Protein 2DRY (pdb70)

Nearest PDB structures (foldseek):
  2ds0-assembly2_B  TM=1.003E+00  e=7.936E-25  Lumbricus terrestris
  2zqo-assembly2_B  TM=9.656E-01  e=7.216E-22  Lumbricus terrestris
  5gqe-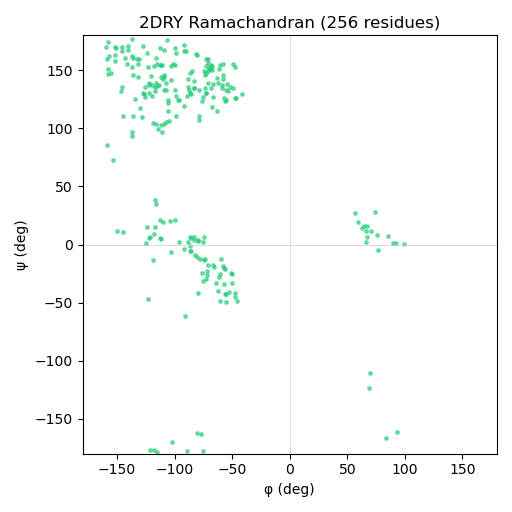assembly1_A  TM=8.183E-01  e=2.098E-06  Streptomyces olivaceoviridis
  8bad-assembly1_A  TM=7.960E-01  e=8.829E-06  Bacillus thuringiensis
  3vwc-assembly1_A  TM=6.420E-01  e=2.327E-02  Coprinopsis cinerea

Radius of gyration: 20.71 Å; Cα contacts (8 Å, |Δi|>4): 662; chains: 2; bounding box: 49×52×50 Å

Secondary structure (DSSP, 8-state):
---EEEEETTTS-EEEEGGG--STT-BEEEEPPP-SGGGGGG-EEE-TT--EEETTT-PEEE-SSSS-EEE---TT-GGG-EEEETTEEEETTEEEEEEEEE--SSSS--EEEEEE---SGGG-EEEEE-/---EEEEETTTS-EEEEGGG--STT-BEEEE----SGGGGGG-EEE-TT-BEEETTT-PEEE-SSSS-EEE---TT-GGG-EEEETTEEEETTEEEEEEEEE--SSSSPPEEEEEE---SSTT-EEEEE-

B-factor: mean 25.11, std 9.28, range [9.8, 61.94]

Foldseek 3Di:
DWKWWKAFLPPRFTWFQPPLDLDWPTFTFGHHQDDDPVNQRRIWDAPPVQFIAGSSHRFFWAQPDPFITTDRDDPPHQRRGWHDDAQWTARPVDRQKTKFWAQDPPPDTITIHIDGDDPDSRRGIDIGTD/DFKKAKAQLVPRFTWFQPPLDPDAFTFTFTHHQDDDPVNQRRMWDADPVQFIAGSSHRWFWAQPDFFIHTHRDDPVHQRRGWHDDQFWTARPVGRQWTKFWDDDDVPDTTTIGIDGDPPDSGGGIDIGTD

Sequence (260 aa):
PKFFYIKSELNGKVLDIGGQNPAPGSKIITWDQKKGPTAVNQLWYTDQQGVIRSKLNDFAIDASHEQIETQPFDPNNPKRAWIVSGNTIAQLSDRDNVLGVIKSDKGASAHICAWKQHGGPNQKFIIESEPKFFYIKSELNGKVLDIGGQNPAPGSKIITWDQKKGPTAVNQLWYTDQQGVIRSKLNDFAIDASHEQIETQPFDPNNPKRAWIVSGNTIAQLSDRDNVLGVIKSDKGASAHICAWKQHGGPNQKFIIESE

InterPro domains:
  IPR000772 Ricin B, lectin domain [PF00652] (7-124)
  IPR000772 Ricin B, lectin domain [PF00652] (133-255)
  IPR000772 Ricin B, lectin domain [SM00458] (3-127)
  IPR000772 Ricin B, lectin domain [SM00458] (131-258)
  IPR035992 Ricin B-like lectins [SSF50370] (5-126)
  IPR035992 Ricin B-like lectins [SSF50370] (132-258)

Organism: Lumbricus terrestris (NCBI:txid6398)

CATH classification: 2.80.10.50

Structure (mmCIF, N/CA/C/O backbone):
data_2DRY
#
_entry.id   2DRY
#
_cell.length_a   40.151
_cell.length_b   89.562
_cell.length_c   41.670
_cell.angle_alpha   90.00
_cell.angle_beta   116.39
_cell.angle_gamma   90.00
#
_symmetry.space_group_name_H-M   'P 1 21 1'
#
loop_
_entity.id
_entity.type
_entity.pdbx_description
1 polymer '29-kDa galactose-binding lectin'
2 non-polymer 'SULFATE ION'
3 non-polymer 'TRIETHYLENE GLYCOL'
4 water water
#
loop_
_atom_site.group_PDB
_atom_site.id
_atom_site.type_symbol
_atom_site.label_atom_id
_atom_site.label_alt_id
_atom_site.label_comp_id
_atom_site.label_asym_id
_atom_site.label_entity_id
_atom_site.label_seq_id
_atom_site.pdbx_PDB_ins_code
_atom_site.Cartn_x
_atom_site.Cartn_y
_atom_site.Cartn_z
_atom_site.occupancy
_atom_site.B_iso_or_equiv
_atom_site.auth_seq_id
_atom_site.auth_comp_id
_atom_site.auth_asym_id
_atom_site.auth_atom_id
_atom_site.pdbx_PDB_model_num
ATOM 1 N N . PRO A 1 1 ? -8.574 -10.320 4.070 1.00 37.53 131 PRO A N 1
ATOM 2 C CA . PRO A 1 1 ? -7.161 -10.750 3.981 1.00 36.44 131 PRO A CA 1
ATOM 3 C C . PRO A 1 1 ? -6.592 -11.207 5.330 1.00 35.33 131 PRO A C 1
ATOM 4 O O . PRO A 1 1 ? -7.167 -12.075 5.994 1.00 33.88 131 PRO A O 1
ATOM 8 N N . LYS A 1 2 ? -5.463 -10.620 5.724 1.00 33.62 132 LYS A N 1
ATOM 9 C CA . LYS A 1 2 ? -4.791 -10.960 6.979 1.00 31.24 132 LYS A CA 1
ATOM 10 C C . LYS A 1 2 ? -5.241 -10.063 8.131 1.00 29.92 132 LYS A C 1
ATOM 11 O O . LYS A 1 2 ? -5.053 -8.851 8.088 1.00 28.37 132 LYS A O 1
ATOM 17 N N . PHE A 1 3 ? -5.818 -10.668 9.163 1.00 27.81 133 PHE A N 1
ATOM 18 C CA . PHE A 1 3 ? -6.290 -9.922 10.326 1.00 26.11 133 PHE A CA 1
ATOM 19 C C . PHE A 1 3 ? -5.507 -10.352 11.560 1.00 25.44 133 PHE A C 1
ATOM 20 O O . PHE A 1 3 ? -4.891 -11.419 11.572 1.00 24.67 133 PHE A O 1
ATOM 28 N N . PHE A 1 4 ? -5.526 -9.523 12.598 1.00 23.84 134 PHE A N 1
ATOM 29 C CA . PHE A 1 4 ? -4.805 -9.843 13.822 1.00 21.60 134 PHE A CA 1
ATOM 30 C C . PHE A 1 4 ? -5.353 -9.113 15.038 1.00 21.67 134 PHE A C 1
ATOM 31 O O . PHE A 1 4 ? -6.078 -8.133 14.901 1.00 20.07 134 PHE A O 1
ATOM 39 N N . TYR A 1 5 ? -5.012 -9.614 16.223 1.00 22.09 135 TYR A N 1
ATOM 40 C CA . TYR A 1 5 ? -5.430 -8.987 17.474 1.00 22.15 135 TYR A CA 1
ATOM 41 C C . TYR A 1 5 ? -4.269 -8.150 18.000 1.00 21.51 135 TYR A C 1
ATOM 42 O O . TYR A 1 5 ? -3.110 -8.426 17.698 1.00 21.55 135 TYR A O 1
ATOM 51 N N . ILE A 1 6 ? -4.588 -7.134 18.795 1.00 19.25 136 ILE A N 1
ATOM 52 C CA . ILE A 1 6 ? -3.566 -6.292 19.397 1.00 18.99 136 ILE A CA 1
ATOM 53 C C . ILE A 1 6 ? -3.729 -6.523 20.894 1.00 18.04 136 ILE A C 1
ATOM 54 O O . ILE A 1 6 ? -4.665 -6.023 21.511 1.00 17.97 136 ILE A O 1
ATOM 59 N N . L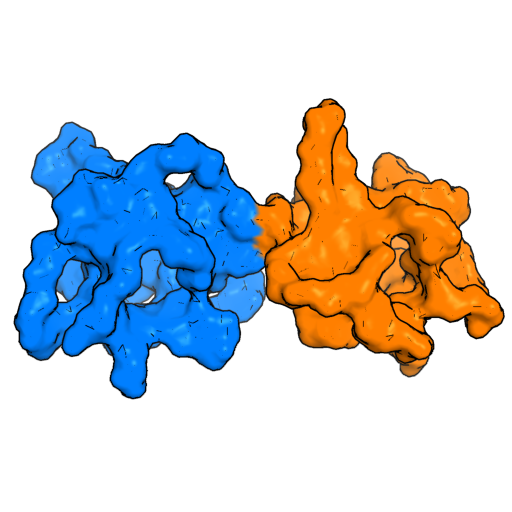YS A 1 7 ? -2.820 -7.307 21.463 1.00 17.36 137 LYS A N 1
ATOM 60 C CA . LYS A 1 7 ? -2.876 -7.656 22.877 1.00 16.94 137 LYS A CA 1
ATOM 61 C C . LYS A 1 7 ? -1.951 -6.826 23.762 1.00 15.27 137 LYS A C 1
ATOM 62 O O . LYS A 1 7 ? -0.772 -6.641 23.464 1.00 17.85 137 LYS A O 1
ATOM 68 N N . SER A 1 8 ? -2.500 -6.341 24.869 1.00 17.25 138 SER A N 1
ATOM 69 C CA . SER A 1 8 ? -1.744 -5.530 25.812 1.00 17.99 138 SER A CA 1
ATOM 70 C C . SER A 1 8 ? -0.844 -6.346 26.732 1.00 18.34 138 SER A C 1
ATOM 71 O O . SER A 1 8 ? -1.285 -7.335 27.322 1.00 21.21 138 SER A O 1
ATOM 74 N N . GLU A 1 9 ? 0.410 -5.922 26.869 1.00 18.40 139 GLU A N 1
ATOM 75 C CA . GLU A 1 9 ? 1.345 -6.615 27.754 1.00 18.77 139 GLU A CA 1
ATOM 76 C C . GLU A 1 9 ? 1.074 -6.186 29.193 1.00 20.43 139 GLU A C 1
ATOM 77 O O . GLU A 1 9 ? 1.784 -6.580 30.121 1.00 20.45 139 GLU A O 1
ATOM 83 N N . LEU A 1 10 ? 0.044 -5.367 29.376 1.00 20.14 140 LEU A N 1
ATOM 84 C CA . LEU A 1 10 ? -0.314 -4.920 30.710 1.00 21.33 140 LEU A CA 1
ATOM 85 C C . LEU A 1 10 ? -1.332 -5.878 31.326 1.00 22.11 140 LEU A C 1
ATOM 86 O O . LEU A 1 10 ? -1.057 -6.513 32.350 1.00 24.00 140 LEU A O 1
ATOM 91 N N . ASN A 1 11 ? -2.498 -6.000 30.695 1.00 22.46 141 ASN A N 1
ATOM 92 C CA . ASN A 1 11 ? -3.549 -6.866 31.219 1.00 21.99 141 ASN A CA 1
ATOM 93 C C . ASN A 1 11 ? -3.857 -8.099 30.374 1.00 22.11 141 ASN A C 1
ATOM 94 O O . ASN A 1 11 ? -4.789 -8.841 30.679 1.00 22.79 141 ASN A O 1
ATOM 99 N N . GLY A 1 12 ? -3.084 -8.313 29.317 1.00 21.32 142 GLY A N 1
ATOM 100 C CA . GLY A 1 12 ? -3.308 -9.471 28.471 1.00 22.38 142 GLY A CA 1
ATOM 101 C C . GLY A 1 12 ? -4.610 -9.435 27.691 1.00 23.18 142 GLY A C 1
ATOM 102 O O . GLY A 1 12 ? -4.969 -10.414 27.040 1.00 22.86 142 GLY A O 1
ATOM 103 N N . LYS A 1 13 ? -5.324 -8.315 27.757 1.00 20.58 143 LYS A N 1
ATOM 104 C CA . LYS A 1 13 ? -6.577 -8.172 27.027 1.00 21.14 143 LYS A CA 1
ATOM 105 C C . LYS A 1 13 ? -6.244 -7.560 25.669 1.00 19.30 143 LYS A C 1
ATOM 106 O O . LYS A 1 13 ? -5.111 -7.139 25.438 1.00 18.95 143 LYS A O 1
ATOM 112 N N . VAL A 1 14 ? -7.224 -7.504 24.778 1.00 21.34 144 VAL A N 1
ATOM 113 C CA . VAL A 1 14 ? -6.992 -6.986 23.433 1.00 19.09 144 VAL A CA 1
ATOM 114 C C . VAL A 1 14 ? -7.792 -5.736 23.084 1.00 18.50 144 VAL A C 1
ATOM 115 O O . VAL A 1 14 ? -8.864 -5.502 23.638 1.00 15.59 144 VAL A O 1
ATOM 119 N N . LEU A 1 15 ? -7.261 -4.935 22.159 1.00 16.71 145 LEU A N 1
ATOM 120 C CA . LEU A 1 15 ? -7.950 -3.725 21.729 1.00 15.59 145 LEU A CA 1
ATOM 121 C C . LEU A 1 15 ? -9.288 -4.181 21.193 1.00 15.68 145 LEU A C 1
ATOM 122 O O . LEU A 1 15 ? -9.363 -5.133 20.417 1.00 15.19 145 LEU A O 1
ATOM 127 N N . ASP A 1 16 ? -10.331 -3.470 21.596 1.00 15.76 146 ASP A N 1
ATOM 128 C CA . ASP A 1 16 ? -11.704 -3.821 21.276 1.00 17.41 146 ASP A CA 1
ATOM 129 C C . ASP A 1 16 ? -12.544 -2.552 21.119 1.00 19.10 146 ASP A C 1
ATOM 130 O O . ASP A 1 16 ? -12.461 -1.645 21.955 1.00 19.21 146 ASP A O 1
ATOM 135 N N . ILE A 1 17 ? -13.329 -2.472 20.046 1.00 18.85 147 ILE A N 1
ATOM 136 C CA . ILE A 1 17 ? -14.196 -1.315 19.838 1.00 20.75 147 ILE A CA 1
ATOM 137 C C . ILE A 1 17 ? -15.411 -1.529 20.735 1.00 22.17 147 ILE A C 1
ATOM 138 O O . ILE A 1 17 ? -16.255 -2.382 20.459 1.00 22.41 147 ILE A O 1
ATOM 143 N N . GLY A 1 18 ? -15.480 -0.750 21.811 1.00 20.51 148 GLY A N 1
ATOM 144 C CA . GLY A 1 18 ? -16.552 -0.865 22.782 1.00 22.35 148 GLY A CA 1
ATOM 145 C C . GLY A 1 18 ? -17.970 -1.083 22.292 1.00 22.46 148 GLY A C 1
ATOM 146 O O . GLY A 1 18 ? -18.468 -0.355 21.438 1.00 22.17 148 GLY A O 1
ATOM 147 N N . GLY A 1 19 ? -18.624 -2.092 22.858 1.00 25.99 149 GLY A N 1
ATOM 148 C CA . GLY A 1 19 ? -19.994 -2.395 22.490 1.00 27.39 149 GLY A CA 1
ATOM 149 C C . GLY A 1 19 ? -20.165 -2.788 21.039 1.00 28.87 149 GLY A C 1
ATOM 150 O O . GLY A 1 19 ? -21.288 -2.822 20.531 1.00 29.82 149 GLY A O 1
ATOM 151 N N . GLN A 1 20 ? -19.057 -3.095 20.371 1.00 29.70 150 GLN A N 1
ATOM 152 C CA . GLN A 1 20 ? -19.093 -3.472 18.963 1.00 29.85 150 GLN A CA 1
ATOM 153 C C . GLN A 1 20 ? -19.761 -2.372 18.153 1.00 29.22 150 GLN A C 1
ATOM 154 O O . GLN A 1 20 ? -20.348 -2.630 17.100 1.00 29.27 150 GLN A O 1
ATOM 160 N N . ASN A 1 21 ? -19.671 -1.145 18.655 1.00 25.64 151 ASN A N 1
ATOM 161 C CA . ASN A 1 21 ? -20.268 0.009 17.991 1.00 24.96 151 ASN A CA 1
ATOM 162 C C . ASN A 1 21 ? -19.536 0.296 16.676 1.00 25.23 151 ASN A C 1
ATOM 163 O O . ASN A 1 21 ? -18.338 0.599 16.666 1.00 24.48 151 ASN A O 1
ATOM 168 N N . PRO A 1 22 ? -20.254 0.207 15.545 1.00 23.74 152 PRO A N 1
ATOM 169 C CA . PRO A 1 22 ? -19.679 0.450 14.220 1.00 23.84 152 PRO A CA 1
ATOM 170 C C . PRO A 1 22 ? -19.604 1.927 13.853 1.00 21.60 152 PRO A C 1
ATOM 171 O O . PRO A 1 22 ? -18.999 2.299 12.846 1.00 18.59 152 PRO A O 1
ATOM 175 N N . ALA A 1 23 ? -20.231 2.764 14.671 1.00 22.42 153 ALA A N 1
ATOM 176 C CA . ALA A 1 23 ? -20.253 4.193 14.415 1.00 22.67 153 ALA A CA 1
ATOM 177 C C . ALA A 1 23 ? -18.911 4.845 14.700 1.00 23.59 153 ALA A C 1
ATOM 178 O O . ALA A 1 23 ? -18.185 4.429 15.601 1.00 23.78 153 ALA A O 1
ATOM 180 N N . PRO A 1 24 ? -18.560 5.877 13.921 1.00 22.38 154 PRO A N 1
ATOM 181 C CA . PRO A 1 24 ? -17.285 6.553 14.151 1.00 21.85 154 PRO A CA 1
ATOM 182 C C . PRO A 1 24 ? -17.342 7.274 15.494 1.00 23.03 154 PRO A C 1
ATOM 183 O O . PRO A 1 24 ? -18.423 7.639 15.968 1.00 22.10 154 PRO A O 1
ATOM 187 N N . GLY A 1 25 ? -16.181 7.462 16.110 1.00 20.14 155 GLY A N 1
ATOM 188 C CA . GLY A 1 25 ? -16.133 8.130 17.397 1.00 18.73 155 GLY A CA 1
ATOM 189 C C . GLY A 1 25 ? -16.275 7.154 18.550 1.00 20.16 155 GLY A C 1
ATOM 190 O O . GLY A 1 25 ? -16.278 7.547 19.716 1.00 19.88 155 GLY A O 1
ATOM 191 N N . SER A 1 26 ? -16.394 5.872 18.228 1.00 18.46 156 SER A N 1
ATOM 192 C CA . SER A 1 26 ? -16.544 4.845 19.251 1.00 20.13 156 SER A CA 1
ATOM 193 C C . SER A 1 26 ? -15.221 4.610 19.960 1.00 19.16 156 SER A C 1
ATOM 194 O O . SER A 1 26 ? -14.183 4.505 19.313 1.00 22.74 156 SER A O 1
ATOM 197 N N . LYS A 1 27 ? -15.262 4.523 21.286 1.00 18.99 157 LYS A N 1
ATOM 198 C CA . LYS A 1 27 ? -14.045 4.328 22.063 1.00 19.32 157 LYS A CA 1
ATOM 199 C C . LYS A 1 27 ? -13.479 2.924 21.929 1.00 18.66 157 LYS A C 1
ATOM 200 O O . LYS A 1 27 ? -14.215 1.944 21.750 1.00 16.98 157 LYS A O 1
ATOM 206 N N . ILE A 1 28 ? -12.157 2.848 22.008 1.00 18.22 158 ILE A N 1
ATOM 207 C CA . ILE A 1 28 ? -11.440 1.588 21.936 1.00 16.99 158 ILE A CA 1
ATOM 208 C C . ILE A 1 28 ? -10.961 1.260 23.344 1.00 19.19 158 ILE A C 1
ATOM 209 O O . ILE A 1 28 ? -10.282 2.065 23.980 1.00 17.59 158 ILE A O 1
ATOM 214 N N . ILE A 1 29 ? -11.332 0.080 23.829 1.00 18.01 159 ILE A N 1
ATOM 215 C CA . ILE A 1 29 ? -10.966 -0.372 25.167 1.00 20.00 159 ILE A CA 1
ATOM 216 C C . ILE A 1 29 ? -10.193 -1.673 25.025 1.00 18.33 159 ILE A C 1
ATOM 217 O O . ILE A 1 29 ? -9.909 -2.107 23.909 1.00 19.85 159 ILE A O 1
ATOM 222 N N . THR A 1 30 ? -9.820 -2.274 26.152 1.00 19.26 160 THR A N 1
ATOM 223 C CA . THR A 1 30 ? -9.179 -3.588 26.122 1.00 18.77 160 THR A CA 1
ATOM 224 C C . THR A 1 30 ? -10.248 -4.498 26.718 1.00 20.07 160 THR A C 1
ATOM 225 O O . THR A 1 30 ? -10.973 -4.102 27.634 1.00 20.81 160 THR A O 1
ATOM 229 N N . TRP A 1 31 ? -10.360 -5.709 26.191 1.00 20.72 161 TRP A N 1
ATOM 230 C CA . TRP A 1 31 ? -11.379 -6.642 26.658 1.00 22.95 161 TRP A CA 1
ATOM 231 C C . TRP A 1 31 ? -10.876 -8.058 26.435 1.00 22.71 161 TRP A C 1
ATOM 232 O O . TRP A 1 31 ? -9.987 -8.282 25.617 1.00 21.24 161 TRP A O 1
ATOM 243 N N . ASP A 1 32 ? -11.429 -9.015 27.170 1.00 25.12 162 ASP A N 1
ATOM 244 C CA . ASP A 1 32 ? -10.997 -10.394 27.012 1.00 26.36 162 ASP A CA 1
ATOM 245 C C . ASP A 1 32 ? -11.097 -10.812 25.559 1.00 25.69 162 ASP A C 1
ATOM 246 O O . ASP A 1 32 ? -12.111 -10.588 24.896 1.00 26.41 162 ASP A O 1
ATOM 251 N N . GLN A 1 33 ? -10.024 -11.421 25.079 1.00 26.26 163 GLN A N 1
ATOM 252 C CA . GLN A 1 33 ? -9.931 -11.893 23.710 1.00 28.65 163 GLN A CA 1
ATOM 253 C C . GLN A 1 33 ? -11.076 -12.833 23.380 1.00 29.71 163 GLN A C 1
ATOM 254 O O . GLN A 1 33 ? -11.287 -13.829 24.073 1.00 29.70 163 GLN A O 1
ATOM 260 N N . LYS A 1 34 ? -11.813 -12.507 22.323 1.00 30.91 164 LYS A N 1
ATOM 261 C CA . LYS A 1 34 ? -12.938 -13.325 21.891 1.00 32.28 164 LYS A CA 1
ATOM 262 C C . LYS A 1 34 ? -12.557 -14.149 20.670 1.00 34.41 164 LYS A C 1
ATOM 263 O O . LYS A 1 34 ? -11.675 -13.766 19.897 1.00 33.72 164 LYS A O 1
ATOM 269 N N . LYS A 1 35 ? -13.231 -15.282 20.506 1.00 35.69 165 LYS A N 1
ATOM 270 C CA . LYS A 1 35 ? -12.983 -16.184 19.389 1.00 38.11 165 LYS A CA 1
ATOM 271 C C . LYS A 1 35 ? -14.191 -16.276 18.462 1.00 38.90 165 LYS A C 1
ATOM 272 O O . LYS A 1 35 ? -15.325 -16.031 18.876 1.00 39.92 165 LYS A O 1
ATOM 278 N N . GLY A 1 36 ? -13.934 -16.627 17.205 1.00 39.80 166 GLY A N 1
ATOM 279 C CA . GLY A 1 36 ? -15.008 -16.769 16.239 1.00 39.81 166 GLY A CA 1
ATOM 280 C C . GLY A 1 36 ? -15.466 -15.482 15.580 1.00 39.86 166 GLY A C 1
ATOM 281 O O . GLY A 1 36 ? -14.796 -14.453 15.673 1.00 40.40 166 GLY A O 1
ATOM 282 N N . PRO A 1 37 ? -16.620 -15.518 14.900 1.00 38.61 167 PRO A N 1
ATOM 283 C CA . PRO A 1 37 ? -17.216 -14.376 14.200 1.00 38.39 167 PRO A CA 1
ATOM 284 C C . PRO A 1 37 ? -17.380 -13.130 15.067 1.00 37.97 167 PRO A C 1
ATOM 285 O O . PRO A 1 37 ? -17.135 -12.011 14.612 1.00 38.45 167 PRO A O 1
ATOM 289 N N . THR A 1 38 ? -17.794 -13.333 16.313 1.00 36.53 168 THR A N 1
ATOM 290 C CA . THR A 1 38 ? -18.020 -12.238 17.254 1.00 35.47 168 THR A CA 1
ATOM 291 C C . THR A 1 38 ? -16.792 -11.360 17.512 1.00 33.95 168 THR A C 1
ATOM 292 O O . THR A 1 38 ? -16.922 -10.228 17.988 1.00 34.20 168 THR A O 1
ATOM 296 N N . ALA A 1 39 ? -15.609 -11.875 17.193 1.00 32.38 169 ALA A N 1
ATOM 297 C CA . ALA A 1 39 ? -14.363 -11.145 17.420 1.00 30.65 169 ALA A CA 1
ATOM 298 C C . ALA A 1 39 ? -14.093 -10.016 16.426 1.00 29.49 169 ALA A C 1
ATOM 299 O O . ALA A 1 39 ? -13.061 -9.342 16.506 1.00 29.12 169 ALA A O 1
ATOM 301 N N . VAL A 1 40 ? -15.024 -9.796 15.508 1.00 26.78 170 VAL A N 1
ATOM 302 C CA . VAL A 1 40 ? -14.869 -8.765 14.491 1.00 27.88 170 VAL A CA 1
ATOM 303 C C . VAL A 1 40 ? -14.472 -7.378 15.015 1.00 25.22 170 VAL A C 1
ATOM 304 O O . VAL A 1 40 ? -13.744 -6.649 14.339 1.00 24.57 170 VAL A O 1
ATOM 308 N N . ASN A 1 41 ? -14.933 -7.012 16.209 1.00 22.93 171 ASN A N 1
ATOM 309 C CA . ASN A 1 41 ? -14.599 -5.693 16.753 1.00 21.59 171 ASN A CA 1
ATOM 310 C C . ASN A 1 41 ? -13.269 -5.694 17.494 1.00 21.86 171 ASN A C 1
ATOM 311 O O . ASN A 1 41 ? -12.878 -4.686 18.093 1.00 21.78 171 ASN A O 1
ATOM 316 N N . GLN A 1 42 ? -12.569 -6.824 17.438 1.00 20.25 172 GLN A N 1
ATOM 317 C CA . GLN A 1 42 ? -11.266 -6.962 18.076 1.00 20.54 172 GLN A CA 1
ATOM 318 C C . GLN A 1 42 ? -10.231 -7.336 17.017 1.00 19.76 172 GLN A C 1
ATOM 319 O O . GLN A 1 42 ? -9.087 -7.645 17.338 1.00 20.15 172 GLN A O 1
ATOM 325 N N . LEU A 1 43 ? -10.645 -7.325 15.754 1.00 19.51 173 LEU A N 1
ATOM 326 C CA . LEU A 1 43 ? -9.742 -7.676 14.670 1.00 16.40 173 LEU A CA 1
ATOM 327 C C . LEU A 1 43 ? -9.342 -6.464 13.859 1.00 15.49 173 LEU A C 1
ATOM 328 O O . LEU A 1 43 ? -10.167 -5.592 13.560 1.00 14.46 173 LEU A O 1
ATOM 333 N N . TRP A 1 44 ? -8.066 -6.424 13.496 1.00 14.47 174 TRP A N 1
ATOM 334 C CA . TRP A 1 44 ? -7.529 -5.315 12.726 1.00 17.42 174 TRP A CA 1
ATOM 335 C C . TRP A 1 44 ? -6.606 -5.798 11.607 1.00 19.19 174 TRP A C 1
ATOM 336 O O . TRP A 1 44 ? -6.130 -6.935 11.620 1.00 18.42 174 TRP A O 1
ATOM 347 N N . TYR A 1 45 ? -6.366 -4.918 10.640 1.00 19.13 175 TYR A N 1
ATOM 348 C CA . TYR A 1 45 ? -5.467 -5.209 9.532 1.00 20.53 175 TYR A CA 1
ATOM 349 C C . TYR A 1 45 ? -4.672 -3.934 9.254 1.00 20.31 175 TYR A C 1
ATOM 350 O O . TYR A 1 45 ? -4.961 -2.884 9.823 1.00 19.23 175 TYR A O 1
ATOM 359 N N . THR A 1 46 ? -3.655 -4.031 8.409 1.00 19.72 176 THR A N 1
ATOM 360 C CA . THR A 1 46 ? -2.862 -2.858 8.067 1.00 21.74 176 THR A CA 1
ATOM 361 C C . THR A 1 46 ? -3.069 -2.604 6.586 1.00 22.44 176 THR A C 1
ATOM 362 O O . THR A 1 46 ? -3.066 -3.544 5.795 1.00 23.66 176 THR A O 1
ATOM 366 N N . ASP A 1 47 ? -3.269 -1.349 6.201 1.00 21.40 177 ASP A N 1
ATOM 367 C CA . ASP A 1 47 ? -3.459 -1.066 4.788 1.00 22.58 177 ASP A CA 1
ATOM 368 C C . ASP A 1 47 ? -2.104 -1.150 4.088 1.00 22.15 177 ASP A C 1
ATOM 369 O O . ASP A 1 47 ? -1.099 -1.481 4.722 1.00 24.09 177 ASP A O 1
ATOM 374 N N . GLN A 1 48 ? -2.078 -0.868 2.788 1.00 21.58 178 GLN A N 1
ATOM 375 C CA . GLN A 1 48 ? -0.843 -0.927 2.015 1.00 22.70 178 GLN A CA 1
ATOM 376 C C . GLN A 1 48 ? 0.307 -0.209 2.704 1.00 20.78 178 GLN A C 1
ATOM 377 O O . GLN A 1 48 ? 1.434 -0.698 2.709 1.00 18.94 178 GLN A O 1
ATOM 383 N N . GLN A 1 49 ? 0.007 0.950 3.281 1.00 21.76 179 GLN A N 1
ATOM 384 C CA . GLN A 1 49 ? 1.006 1.768 3.964 1.00 22.74 179 GLN A CA 1
ATOM 385 C C . GLN A 1 49 ? 1.426 1.234 5.325 1.00 22.38 179 GLN A C 1
ATOM 386 O O . GLN A 1 49 ? 2.425 1.687 5.884 1.00 19.70 179 GLN A O 1
ATOM 392 N N . GLY A 1 50 ? 0.666 0.279 5.857 1.00 20.19 180 GLY A N 1
ATOM 393 C CA . GLY A 1 50 ? 0.983 -0.283 7.160 1.00 18.81 180 GLY A CA 1
ATOM 394 C C . GLY A 1 50 ? 0.131 0.324 8.264 1.00 17.09 180 GLY A C 1
ATOM 395 O O . GLY A 1 50 ? 0.261 -0.024 9.439 1.00 16.15 180 GLY A O 1
ATOM 396 N N . VAL A 1 51 ? -0.748 1.241 7.879 1.00 16.40 181 VAL A N 1
ATOM 397 C CA . VAL A 1 51 ? -1.631 1.912 8.825 1.00 16.09 181 VAL A CA 1
ATOM 398 C C . VAL A 1 51 ? -2.736 0.985 9.313 1.00 16.76 181 VAL A C 1
ATOM 399 O O . VAL A 1 51 ? -3.420 0.342 8.520 1.00 16.24 181 VAL A O 1
ATOM 403 N N . ILE A 1 52 ? -2.906 0.939 10.629 1.00 16.40 182 ILE A N 1
ATOM 404 C CA . ILE A 1 52 ? -3.909 0.096 11.267 1.00 17.02 182 ILE A CA 1
ATOM 405 C C . ILE A 1 52 ? -5.345 0.508 10.973 1.00 16.28 182 ILE A C 1
ATOM 406 O O . ILE A 1 52 ? -5.687 1.697 10.978 1.00 16.34 182 ILE A O 1
ATOM 411 N N . ARG A 1 53 ? -6.180 -0.496 10.728 1.00 17.54 183 ARG A N 1
ATOM 412 C CA . ARG A 1 53 ? -7.599 -0.291 10.457 1.00 18.57 183 ARG A CA 1
ATOM 413 C C . ARG A 1 53 ? -8.377 -1.411 11.142 1.00 18.44 183 ARG A C 1
ATOM 414 O O . ARG A 1 53 ? -7.837 -2.490 11.400 1.00 16.97 183 ARG A O 1
ATOM 422 N N . SER A 1 54 ? -9.644 -1.144 11.439 1.00 18.11 184 SER A N 1
ATOM 423 C CA . SER A 1 54 ? -10.511 -2.127 12.074 1.00 19.18 184 SER A CA 1
ATOM 424 C C . SER A 1 54 ? -11.190 -2.969 11.002 1.00 19.45 184 SER A C 1
ATOM 425 O O . SER A 1 54 ? -11.556 -2.456 9.950 1.00 19.60 184 SER A O 1
ATOM 428 N N . LYS A 1 55 ? -11.355 -4.260 11.272 1.00 21.47 185 LYS A N 1
ATOM 429 C CA . LYS A 1 55 ? -12.020 -5.145 10.323 1.00 22.08 185 LYS A CA 1
ATOM 430 C C . LYS A 1 55 ? -13.516 -4.847 10.290 1.00 23.97 185 LYS A C 1
ATOM 431 O O . LYS A 1 55 ? -14.197 -5.098 9.288 1.00 23.67 185 LYS A O 1
ATOM 437 N N . LEU A 1 56 ? -14.021 -4.314 11.398 1.00 23.04 186 LEU A N 1
ATOM 438 C CA . LEU A 1 56 ? -15.438 -4.003 11.535 1.00 21.25 186 LEU A CA 1
ATOM 439 C C . LEU A 1 56 ? -15.970 -2.968 10.553 1.00 22.91 186 LEU A C 1
ATOM 440 O O . LEU A 1 56 ? -17.078 -3.109 10.029 1.00 22.67 186 LEU A O 1
ATOM 445 N N . ASN A 1 57 ? -15.183 -1.932 10.292 1.00 20.80 187 ASN A N 1
ATOM 446 C CA . ASN A 1 57 ? -15.632 -0.870 9.406 1.00 21.23 187 ASN A CA 1
ATOM 447 C C . ASN A 1 57 ? -14.501 -0.192 8.648 1.00 20.53 187 ASN A C 1
ATOM 448 O O . ASN A 1 57 ? -14.706 0.854 8.039 1.00 21.24 187 ASN A O 1
ATOM 453 N N . ASP A 1 58 ? -13.311 -0.778 8.692 1.00 19.96 188 ASP A N 1
ATOM 454 C CA . ASP A 1 58 ? -12.158 -0.209 8.001 1.00 18.40 188 ASP A CA 1
ATOM 455 C C . ASP A 1 58 ? -11.744 1.135 8.604 1.00 18.30 188 ASP A C 1
ATOM 456 O O . ASP A 1 58 ? -10.950 1.861 8.008 1.00 18.39 188 ASP A O 1
ATOM 461 N N . PHE A 1 59 ? -12.289 1.485 9.765 1.00 17.84 189 PHE A N 1
ATOM 462 C CA . PHE A 1 59 ? -11.912 2.757 10.384 1.00 18.69 189 PHE A CA 1
ATOM 463 C C . PHE A 1 59 ? -10.495 2.713 10.925 1.00 18.24 189 PHE A C 1
ATOM 464 O O . PHE A 1 59 ? -9.949 1.646 11.172 1.00 20.34 189 PHE A O 1
ATOM 472 N N . ALA A 1 60 ? -9.912 3.888 11.118 1.00 16.65 190 ALA A N 1
ATOM 473 C CA . ALA A 1 60 ? -8.558 3.991 11.640 1.00 17.70 190 ALA A CA 1
ATOM 474 C C . ALA A 1 60 ? -8.623 4.300 13.130 1.00 16.49 190 ALA A C 1
ATOM 475 O O . ALA A 1 60 ? -9.689 4.601 13.666 1.00 16.49 190 ALA A O 1
ATOM 477 N N . ILE A 1 61 ? -7.480 4.196 13.796 1.00 17.46 191 ILE A N 1
ATOM 478 C CA . ILE A 1 61 ? -7.386 4.523 15.209 1.00 16.05 191 ILE A CA 1
ATOM 479 C C . ILE A 1 61 ? -7.197 6.043 15.215 1.00 16.83 191 ILE A C 1
ATOM 480 O O . ILE A 1 61 ? -6.418 6.565 14.426 1.00 14.54 191 ILE A O 1
ATOM 485 N N . ASP A 1 62 ? -7.924 6.741 16.084 1.00 15.88 192 ASP A N 1
ATOM 486 C CA . ASP A 1 62 ? -7.833 8.199 16.167 1.00 15.33 192 ASP A CA 1
ATOM 487 C C . ASP A 1 62 ? -7.556 8.687 17.585 1.00 14.25 192 ASP A C 1
ATOM 488 O O . ASP A 1 62 ? -8.248 8.299 18.527 1.00 14.77 192 ASP A O 1
ATOM 493 N N . ALA A 1 63 ? -6.564 9.562 17.727 1.00 15.36 193 ALA A N 1
ATOM 494 C CA . ALA A 1 63 ? -6.194 10.089 19.039 1.00 16.93 193 ALA A CA 1
ATOM 495 C C . ALA A 1 63 ? -6.428 11.589 19.127 1.00 18.72 193 ALA A C 1
ATOM 496 O O . ALA A 1 63 ? -5.669 12.307 19.780 1.00 19.25 193 ALA A O 1
ATOM 498 N N . SER A 1 64 ? -7.480 12.060 18.468 1.00 18.46 194 SER A N 1
ATOM 499 C CA . SER A 1 64 ? -7.805 13.481 18.473 1.00 19.52 194 SER A CA 1
ATOM 500 C C . SER A 1 64 ? -8.435 13.915 19.793 1.00 20.56 194 SER A C 1
ATOM 501 O O . SER A 1 64 ? -8.264 15.055 20.222 1.00 23.51 194 SER A O 1
ATOM 504 N N . HIS A 1 65 ? -9.170 13.013 20.430 1.00 19.24 195 HIS A N 1
ATOM 505 C CA . HIS A 1 65 ? -9.829 13.332 21.692 1.00 22.53 195 HIS A CA 1
ATOM 506 C C . HIS A 1 65 ? -9.106 12.761 22.912 1.00 22.65 195 HIS A C 1
ATOM 507 O O . HIS A 1 65 ? -7.985 12.277 22.790 1.00 23.08 195 HIS A O 1
ATOM 514 N N . GLU A 1 66 ? -9.741 12.823 24.081 1.00 24.15 196 GLU A N 1
ATOM 515 C CA . GLU A 1 66 ? -9.115 12.341 25.316 1.00 25.74 196 GLU A CA 1
ATOM 516 C C . GLU A 1 66 ? -8.654 10.880 25.294 1.00 23.90 196 GLU A C 1
ATOM 517 O O . GLU A 1 66 ? -7.567 10.560 25.774 1.00 26.31 196 GLU A O 1
ATOM 523 N N . GLN A 1 67 ? -9.477 9.997 24.742 1.00 23.57 197 GLN A N 1
ATOM 524 C CA . GLN A 1 67 ? -9.139 8.576 24.651 1.00 21.11 197 GLN A CA 1
ATOM 525 C C . GLN A 1 67 ? -9.217 8.202 23.177 1.00 19.52 197 GLN A C 1
ATOM 526 O O . GLN A 1 67 ? -9.954 8.838 22.420 1.00 15.89 197 GLN A O 1
ATOM 532 N N . ILE A 1 68 ? -8.466 7.192 22.749 1.00 17.51 198 ILE A N 1
ATOM 533 C CA . ILE A 1 68 ? -8.517 6.851 21.338 1.00 19.48 198 ILE A CA 1
ATOM 534 C C . ILE A 1 68 ? -9.883 6.300 20.981 1.00 17.87 198 ILE A C 1
ATOM 535 O O . ILE A 1 68 ? -10.574 5.722 21.817 1.00 16.14 198 ILE A O 1
ATOM 540 N N . GLU A 1 69 ? -10.276 6.528 19.735 1.00 19.75 199 GLU A N 1
ATOM 541 C CA . GLU A 1 69 ? -11.553 6.057 19.225 1.00 20.88 199 GLU A CA 1
ATOM 542 C C . GLU A 1 69 ? -11.419 5.842 17.725 1.00 20.64 199 GLU A C 1
ATOM 543 O O . GLU A 1 69 ? -10.414 6.221 17.124 1.00 20.64 199 GLU A O 1
ATOM 549 N N . THR A 1 70 ? -12.419 5.217 17.120 1.00 20.17 200 THR A N 1
ATOM 550 C CA . THR A 1 70 ? -12.375 4.957 15.691 1.00 18.82 200 THR A CA 1
ATOM 551 C C . THR A 1 70 ? -12.878 6.156 14.915 1.00 19.11 200 THR A C 1
ATOM 552 O O . THR A 1 70 ? -13.720 6.899 15.394 1.00 21.28 200 THR A O 1
ATOM 556 N N . GLN A 1 71 ? -12.336 6.336 13.717 1.00 19.45 201 GLN A N 1
ATOM 557 C CA . GLN A 1 71 ? -12.726 7.419 12.825 1.00 20.35 201 GLN A CA 1
ATOM 558 C C . GLN A 1 71 ? -12.340 6.987 11.420 1.00 19.78 201 GLN A C 1
ATOM 559 O O . GLN A 1 71 ? -11.409 6.204 11.236 1.00 20.02 201 GLN A O 1
ATOM 565 N N . PRO A 1 72 ? -13.073 7.463 10.408 1.00 21.38 202 PRO A N 1
ATOM 566 C CA . PRO A 1 72 ? -12.715 7.068 9.044 1.00 21.78 202 PRO A CA 1
ATOM 567 C C . PRO A 1 72 ? -11.305 7.576 8.753 1.00 21.64 202 PRO A C 1
ATOM 568 O O . PRO A 1 72 ? -10.951 8.688 9.142 1.00 21.10 202 PRO A O 1
ATOM 572 N N . PHE A 1 73 ? -10.494 6.765 8.086 1.00 22.71 203 PHE A N 1
ATOM 573 C CA . PHE A 1 73 ? -9.132 7.172 7.789 1.00 23.58 203 PHE A CA 1
ATOM 574 C C . PHE A 1 73 ? -9.060 8.455 6.964 1.00 25.72 203 PHE A C 1
ATOM 575 O O . PHE A 1 73 ? -9.826 8.656 6.025 1.00 25.39 203 PHE A O 1
ATOM 583 N N . ASP A 1 74 ? -8.139 9.331 7.347 1.00 25.29 204 ASP A N 1
ATOM 584 C CA . ASP A 1 74 ? -7.922 10.585 6.642 1.00 27.20 204 ASP A CA 1
ATOM 585 C C . ASP A 1 74 ? -6.421 10.768 6.519 1.00 26.92 204 ASP A C 1
ATOM 586 O O . ASP A 1 74 ? -5.731 10.996 7.513 1.00 27.30 204 ASP A O 1
ATOM 591 N N . PRO A 1 75 ? -5.893 10.665 5.292 1.00 26.81 205 PRO A N 1
ATOM 592 C CA . PRO A 1 75 ? -4.459 10.818 5.0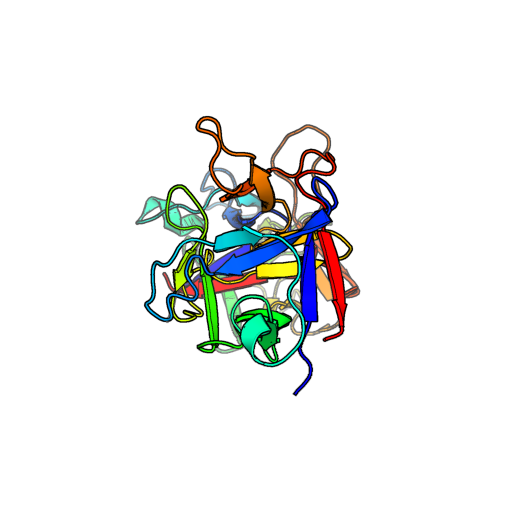40 1.00 26.93 205 PRO A CA 1
ATOM 593 C C . PRO A 1 75 ? -3.878 12.144 5.518 1.00 26.83 205 PRO A C 1
ATOM 594 O O . PRO A 1 75 ? -2.672 12.257 5.730 1.00 28.01 205 PRO A O 1
ATOM 598 N N . ASN A 1 76 ? -4.736 13.142 5.697 1.00 28.21 206 ASN A N 1
ATOM 599 C CA . ASN A 1 76 ? -4.289 14.464 6.128 1.00 27.30 206 ASN A CA 1
ATOM 600 C C . ASN A 1 76 ? -4.407 14.710 7.630 1.00 26.32 206 ASN A C 1
ATOM 601 O O . ASN A 1 76 ? -4.101 15.806 8.109 1.00 26.34 206 ASN A O 1
ATOM 606 N N . ASN A 1 77 ? -4.845 13.697 8.370 1.00 22.64 207 ASN A N 1
ATOM 607 C CA . ASN A 1 77 ? -4.985 13.818 9.818 1.00 19.09 207 ASN A CA 1
ATOM 608 C C . ASN A 1 77 ? -3.925 12.944 10.480 1.00 20.49 207 ASN A C 1
ATOM 609 O O . ASN A 1 77 ? -4.121 11.737 10.656 1.00 18.80 207 ASN A O 1
ATOM 614 N N . PRO A 1 78 ? -2.795 13.548 10.875 1.00 19.25 208 PRO A N 1
ATOM 615 C CA . PRO A 1 78 ? -1.691 12.828 11.516 1.00 17.57 208 PRO A CA 1
ATOM 616 C C . PRO A 1 78 ? -2.095 11.953 12.687 1.00 15.54 208 PRO A C 1
ATOM 617 O O . PRO A 1 78 ? -1.398 10.991 13.004 1.00 16.53 208 PRO A O 1
ATOM 621 N N . LYS A 1 79 ? -3.205 12.287 13.337 1.00 15.98 209 LYS A N 1
ATOM 622 C CA . LYS A 1 79 ? -3.658 11.519 14.491 1.00 18.50 209 LYS A CA 1
ATOM 623 C C . LYS A 1 79 ? -4.455 10.268 14.140 1.00 15.46 209 LYS A C 1
ATOM 624 O O . LYS A 1 79 ? -4.978 9.594 15.023 1.00 17.04 209 LYS A O 1
ATOM 630 N N . ARG A 1 80 ? -4.542 9.950 12.856 1.00 15.15 210 ARG A N 1
ATOM 631 C CA . ARG A 1 80 ? -5.284 8.761 12.449 1.00 15.78 210 ARG A CA 1
ATOM 632 C C . ARG A 1 80 ? -4.405 7.733 11.754 1.00 16.54 210 ARG A C 1
ATOM 633 O O . ARG A 1 80 ? -4.905 6.744 11.222 1.00 14.92 210 ARG A O 1
ATOM 641 N N . ALA A 1 81 ? -3.093 7.959 11.776 1.00 15.10 211 ALA A N 1
ATOM 642 C CA . ALA A 1 81 ? -2.155 7.048 11.145 1.00 14.32 211 ALA A CA 1
ATOM 643 C C . ALA A 1 81 ? -1.263 6.379 12.190 1.00 14.59 211 ALA A C 1
ATOM 644 O O . ALA A 1 81 ? -0.288 6.966 12.667 1.00 15.99 211 ALA A O 1
ATOM 646 N N . TRP A 1 82 ? -1.618 5.151 12.546 1.00 14.14 212 TRP A N 1
ATOM 647 C CA . TRP A 1 82 ? -0.877 4.373 13.537 1.00 14.34 212 TRP A CA 1
ATOM 648 C C . TRP A 1 82 ? -0.340 3.093 12.918 1.00 16.05 212 TRP A C 1
ATOM 649 O O . TRP A 1 82 ? -1.040 2.417 12.165 1.00 16.94 212 TRP A O 1
ATOM 660 N N . ILE A 1 83 ? 0.905 2.758 13.238 1.00 16.11 213 ILE A N 1
ATOM 661 C CA . ILE A 1 83 ? 1.512 1.558 12.684 1.00 15.54 213 ILE A CA 1
ATOM 662 C C . ILE A 1 83 ? 2.084 0.664 13.769 1.00 17.19 213 ILE A C 1
ATOM 663 O O . ILE A 1 83 ? 2.161 1.048 14.936 1.00 15.48 213 ILE A O 1
ATOM 668 N N . VAL A 1 84 ? 2.476 -0.536 13.363 1.00 16.67 214 VAL A N 1
ATOM 669 C CA . VAL A 1 84 ? 3.067 -1.506 14.266 1.00 20.35 214 VAL A CA 1
ATOM 670 C C . VAL A 1 84 ? 4.574 -1.406 14.121 1.00 18.97 214 VAL A C 1
ATOM 671 O O . VAL A 1 84 ? 5.105 -1.525 13.016 1.00 18.98 214 VAL A O 1
ATOM 675 N N . SER A 1 85 ? 5.256 -1.178 15.237 1.00 20.05 215 SER A N 1
ATOM 676 C CA . SER A 1 85 ? 6.710 -1.070 15.243 1.00 22.13 215 SER A CA 1
ATOM 677 C C . SER A 1 85 ? 7.215 -1.850 16.451 1.00 22.70 215 SER A C 1
ATOM 678 O O . SER A 1 85 ? 7.233 -1.335 17.570 1.00 21.56 215 SER A O 1
ATOM 681 N N . GLY A 1 86 ? 7.616 -3.096 16.222 1.00 23.29 216 GLY A N 1
ATOM 682 C CA . GLY A 1 86 ? 8.085 -3.923 17.316 1.00 22.70 216 GLY A CA 1
ATOM 683 C C . GLY A 1 86 ? 6.899 -4.235 18.202 1.00 22.91 216 GLY A C 1
ATOM 684 O O . GLY A 1 86 ? 5.896 -4.767 17.732 1.00 23.56 216 GLY A O 1
ATOM 685 N N . ASN A 1 87 ? 7.002 -3.901 19.481 1.00 22.59 217 ASN A N 1
ATOM 686 C CA . ASN A 1 87 ? 5.910 -4.142 20.412 1.00 22.53 217 ASN A CA 1
ATOM 687 C C . ASN A 1 87 ? 5.194 -2.830 20.709 1.00 22.42 217 ASN A C 1
ATOM 688 O O . ASN A 1 87 ? 4.484 -2.701 21.709 1.00 20.36 217 ASN A O 1
ATOM 693 N N . THR A 1 88 ? 5.374 -1.856 19.827 1.00 20.44 218 THR A N 1
ATOM 694 C CA . THR A 1 88 ? 4.741 -0.566 20.031 1.00 20.17 218 THR A CA 1
ATOM 695 C C . THR A 1 88 ? 3.812 -0.206 18.884 1.00 17.29 218 THR A C 1
ATOM 696 O O . THR A 1 88 ? 4.075 -0.545 17.728 1.00 16.77 218 THR A O 1
ATOM 700 N N . ILE A 1 89 ? 2.715 0.468 19.216 1.00 14.23 219 ILE A N 1
ATOM 701 C CA . ILE A 1 89 ? 1.782 0.942 18.209 1.00 12.71 219 ILE A CA 1
ATOM 702 C C . ILE A 1 89 ? 2.136 2.417 18.230 1.00 13.76 219 ILE A C 1
ATOM 703 O O . ILE A 1 89 ? 1.810 3.124 19.192 1.00 13.08 219 ILE A O 1
ATOM 708 N N . ALA A 1 90 ? 2.823 2.865 17.185 1.00 13.53 220 ALA A N 1
ATOM 709 C CA . ALA A 1 90 ? 3.309 4.237 17.112 1.00 13.31 220 ALA A CA 1
ATOM 710 C C . ALA A 1 90 ? 2.658 5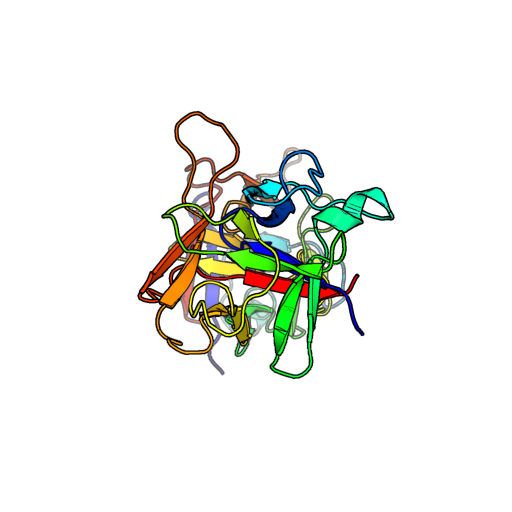.109 16.058 1.00 14.43 220 ALA A C 1
ATOM 711 O O . ALA A 1 90 ? 2.150 4.626 15.046 1.00 13.78 220 ALA A O 1
ATOM 713 N N . GLN A 1 91 ? 2.677 6.412 16.310 1.00 13.06 221 GLN A N 1
ATOM 714 C CA . GLN A 1 91 ? 2.113 7.358 15.363 1.00 14.36 221 GLN A CA 1
ATOM 715 C C . GLN A 1 91 ? 3.079 7.407 14.185 1.00 16.07 221 GLN A C 1
ATOM 716 O O . GLN A 1 91 ? 4.285 7.563 14.366 1.00 14.86 221 GLN A O 1
ATOM 722 N N . LEU A 1 92 ? 2.549 7.264 12.976 1.00 15.41 222 LEU A N 1
ATOM 723 C CA . LEU A 1 92 ? 3.386 7.256 11.790 1.00 15.52 222 LEU A CA 1
ATOM 724 C C . LEU A 1 92 ? 4.264 8.489 11.667 1.00 15.65 222 LEU A C 1
ATOM 725 O O . LEU A 1 92 ? 5.438 8.389 11.329 1.00 16.99 222 LEU A O 1
ATOM 730 N N . SER A 1 93 ? 3.689 9.651 11.950 1.00 16.11 223 SER A N 1
ATOM 731 C CA . SER A 1 93 ? 4.410 10.908 11.831 1.00 16.07 223 SER A CA 1
ATOM 732 C C . SER A 1 93 ? 5.223 11.314 13.061 1.00 16.78 223 SER A C 1
ATOM 733 O O . SER A 1 93 ? 5.876 12.352 13.049 1.00 16.03 223 SER A O 1
ATOM 736 N N . ASP A 1 94 ? 5.181 10.509 14.117 1.00 14.36 224 ASP A N 1
ATOM 737 C CA . ASP A 1 94 ? 5.934 10.824 15.329 1.00 16.27 224 ASP A CA 1
ATOM 738 C C . ASP A 1 94 ? 6.129 9.541 16.125 1.00 16.39 224 ASP A C 1
ATOM 739 O O . ASP A 1 94 ? 5.354 9.236 17.023 1.00 15.85 224 ASP A O 1
ATOM 744 N N . ARG A 1 95 ? 7.176 8.796 15.790 1.00 17.87 225 ARG A N 1
ATOM 745 C CA . ARG A 1 95 ? 7.439 7.523 16.450 1.00 19.79 225 ARG A CA 1
ATOM 746 C C . ARG A 1 95 ? 7.647 7.655 17.956 1.00 21.40 225 ARG A C 1
ATOM 747 O O . ARG A 1 95 ? 7.637 6.657 18.670 1.00 21.69 225 ARG A O 1
ATOM 755 N N . ASP A 1 96 ? 7.826 8.882 18.440 1.00 22.04 226 ASP A N 1
ATOM 756 C CA . ASP A 1 96 ? 8.000 9.093 19.876 1.00 22.23 226 ASP A CA 1
ATOM 757 C C . ASP A 1 96 ? 6.649 9.086 20.598 1.00 19.61 226 ASP A C 1
ATOM 758 O O . ASP A 1 96 ? 6.605 9.047 21.825 1.00 21.37 226 ASP A O 1
ATOM 763 N N . ASN A 1 97 ? 5.557 9.118 19.833 1.00 16.85 227 ASN A N 1
ATOM 764 C CA . ASN A 1 97 ? 4.198 9.128 20.386 1.00 14.08 227 ASN A CA 1
ATOM 765 C C . ASN A 1 97 ? 3.599 7.737 20.174 1.00 14.39 227 ASN A C 1
ATOM 766 O O . ASN A 1 97 ? 3.375 7.323 19.041 1.00 13.48 227 ASN A O 1
ATOM 771 N N . VAL A 1 98 ? 3.334 7.022 21.263 1.00 12.04 228 VAL A N 1
ATOM 772 C CA . VAL A 1 98 ? 2.815 5.662 21.158 1.00 12.37 228 VAL A CA 1
ATOM 773 C C . VAL A 1 98 ? 1.609 5.387 22.049 1.00 12.86 228 VAL A C 1
ATOM 774 O O . VAL A 1 98 ? 1.415 6.041 23.071 1.00 12.75 228 VAL A O 1
ATOM 778 N N . LEU A 1 99 ? 0.802 4.402 21.664 1.00 10.36 229 LEU A N 1
ATOM 779 C CA . LEU A 1 99 ? -0.375 4.054 22.449 1.00 12.30 229 LEU A CA 1
ATOM 780 C C . LEU A 1 99 ? -0.022 3.377 23.762 1.00 12.08 229 LEU A C 1
ATOM 781 O O . LEU A 1 99 ? 1.034 2.765 23.903 1.00 11.02 229 LEU A O 1
ATOM 786 N N . GLY A 1 100 ? -0.938 3.480 24.711 1.00 10.34 230 GLY A N 1
ATOM 787 C CA . GLY A 1 100 ? -0.738 2.865 26.004 1.00 15.50 230 GLY A CA 1
ATOM 788 C C . GLY A 1 100 ? -2.076 2.592 26.646 1.00 15.65 230 GLY A C 1
ATOM 789 O O . GLY A 1 100 ? -3.041 3.329 26.435 1.00 14.17 230 GLY A O 1
ATOM 790 N N . VAL A 1 101 ? -2.138 1.518 27.425 1.00 13.62 231 VAL A N 1
ATOM 791 C CA . VAL A 1 101 ? -3.359 1.138 28.117 1.00 14.48 231 VAL A CA 1
ATOM 792 C C . VAL A 1 101 ? -3.409 1.826 29.475 1.00 15.69 231 VAL A C 1
ATOM 793 O O . VAL A 1 101 ? -2.415 1.873 30.192 1.00 17.07 231 VAL A O 1
ATOM 797 N N . ILE A 1 102 ? -4.575 2.365 29.808 1.00 17.90 232 ILE A N 1
ATOM 798 C CA . ILE A 1 102 ? -4.796 3.031 31.081 1.00 17.68 232 ILE A CA 1
ATOM 799 C C . ILE A 1 102 ? -6.045 2.431 31.704 1.00 17.88 232 ILE A C 1
ATOM 800 O O . ILE A 1 102 ? -7.160 2.630 31.223 1.00 17.46 232 ILE A O 1
ATOM 805 N N . LYS A 1 103 ? -5.850 1.676 32.776 1.00 18.73 233 LYS A N 1
ATOM 806 C CA . LYS A 1 103 ? -6.963 1.038 33.455 1.00 20.13 233 LYS A CA 1
ATOM 807 C C . LYS A 1 103 ? -7.944 2.067 33.984 1.00 18.82 233 LYS A C 1
ATOM 808 O O . LYS A 1 103 ? -7.570 3.198 34.307 1.00 18.61 233 LYS A O 1
ATOM 814 N N . SER A 1 104 ? -9.205 1.660 34.071 1.00 18.29 234 SER A N 1
ATOM 815 C CA . SER A 1 104 ? -10.266 2.523 34.556 1.00 17.71 234 SER A CA 1
ATOM 816 C C . SER A 1 104 ? -10.113 2.809 36.040 1.00 18.81 234 SER A C 1
ATOM 817 O O . SER A 1 104 ? -9.521 2.022 36.774 1.00 17.87 234 SER A O 1
ATOM 820 N N . ASP A 1 105 ? -10.659 3.942 36.468 1.00 19.69 235 ASP A N 1
ATOM 821 C CA . ASP A 1 105 ? -10.631 4.357 37.865 1.00 21.79 235 ASP A CA 1
ATOM 822 C C . ASP A 1 105 ? -12.005 4.092 38.491 1.00 23.89 235 ASP A C 1
ATOM 823 O O . ASP A 1 105 ? -12.188 4.266 39.700 1.00 25.17 235 ASP A O 1
ATOM 828 N N . LYS A 1 106 ? -12.964 3.677 37.663 1.00 23.96 236 LYS A N 1
ATOM 829 C CA . LYS A 1 106 ? -14.327 3.416 38.127 1.00 25.92 236 LYS A CA 1
ATOM 830 C C . LYS A 1 106 ? -14.771 1.962 37.961 1.00 25.46 236 LYS A C 1
ATOM 831 O O . LYS A 1 106 ? -15.966 1.676 38.016 1.00 27.85 236 LYS A O 1
ATOM 837 N N . GLY A 1 107 ? -13.828 1.055 37.730 1.00 25.44 237 GLY A N 1
ATOM 838 C CA . GLY A 1 107 ? -14.180 -0.348 37.581 1.00 26.16 237 GLY A CA 1
ATOM 839 C C . GLY A 1 107 ? -14.608 -0.766 36.186 1.00 26.04 237 GLY A C 1
ATOM 840 O O . GLY A 1 107 ? -15.046 -1.905 35.982 1.00 25.99 237 GLY A O 1
ATOM 841 N N . ALA A 1 108 ? -14.478 0.140 35.222 1.00 23.86 238 ALA A N 1
ATOM 842 C CA . ALA A 1 108 ? -14.854 -0.147 33.838 1.00 22.13 238 ALA A CA 1
ATOM 843 C C . ALA A 1 108 ? -13.677 -0.741 33.074 1.00 21.61 238 ALA A C 1
ATOM 844 O O . ALA A 1 108 ? -12.610 -0.969 33.644 1.00 21.55 238 ALA A O 1
ATOM 846 N N . SER A 1 109 ? -13.877 -0.999 31.785 1.00 21.59 239 SER A N 1
ATOM 847 C CA . SER A 1 109 ? -12.814 -1.551 30.954 1.00 21.85 239 SER A CA 1
ATOM 848 C C . SER A 1 109 ? -11.744 -0.484 30.755 1.00 19.88 239 SER A C 1
ATOM 849 O O . SER A 1 109 ? -12.040 0.714 30.775 1.00 20.41 239 SER A O 1
ATOM 852 N N . ALA A 1 110 ? -10.505 -0.919 30.563 1.00 19.54 240 ALA A N 1
ATOM 853 C CA . ALA A 1 110 ? -9.404 0.014 30.364 1.00 17.89 240 ALA A CA 1
ATOM 854 C C . ALA A 1 110 ? -9.572 0.720 29.024 1.00 18.11 240 ALA A C 1
ATOM 855 O O . ALA A 1 110 ? -10.181 0.172 28.104 1.00 15.96 240 ALA A O 1
ATOM 857 N N . HIS A 1 111 ? -9.047 1.938 28.923 1.00 16.46 241 HIS A N 1
ATOM 858 C CA . HIS A 1 111 ? -9.112 2.689 27.676 1.00 15.78 241 HIS A CA 1
ATOM 859 C C . HIS A 1 111 ? -7.682 2.889 27.166 1.00 15.93 241 HIS A C 1
ATOM 860 O O . HIS A 1 111 ? -6.720 2.406 27.780 1.00 15.54 241 HIS A O 1
ATOM 867 N N . ILE A 1 112 ? -7.539 3.590 26.046 1.00 13.44 242 ILE A N 1
ATOM 868 C CA . ILE A 1 112 ? -6.231 3.795 25.446 1.00 14.86 242 ILE A CA 1
ATOM 869 C C . ILE A 1 112 ? -6.012 5.253 25.092 1.00 15.24 242 ILE A C 1
ATOM 870 O O . ILE A 1 112 ? -6.939 5.960 24.698 1.00 13.28 242 ILE A O 1
ATOM 875 N N . CYS A 1 113 ? -4.781 5.709 25.244 1.00 17.27 243 CYS A N 1
ATOM 876 C CA . CYS A 1 113 ? -4.464 7.073 24.879 1.00 17.26 243 CYS A CA 1
ATOM 877 C C . CYS A 1 113 ? -3.043 7.054 24.352 1.00 14.69 243 CYS A C 1
ATOM 878 O O . CYS A 1 113 ? -2.349 6.040 24.474 1.00 15.53 243 CYS A O 1
ATOM 881 N N . ALA A 1 114 ? -2.608 8.159 23.757 1.00 12.04 244 ALA A N 1
ATOM 882 C CA . ALA A 1 114 ? -1.263 8.228 23.196 1.00 11.38 244 ALA A CA 1
ATOM 883 C C . ALA A 1 114 ? -0.392 9.278 23.865 1.00 11.30 244 ALA A C 1
ATOM 884 O O . ALA A 1 114 ? -0.805 10.425 24.039 1.00 11.37 244 ALA A O 1
ATOM 886 N N . TRP A 1 115 ? 0.822 8.879 24.231 1.00 11.19 245 TRP A N 1
ATOM 887 C CA . TRP A 1 115 ? 1.756 9.802 24.856 1.00 10.69 245 TRP A CA 1
ATOM 888 C C . TRP A 1 115 ? 3.198 9.328 24.708 1.00 12.73 245 TRP A C 1
ATOM 889 O O . TRP A 1 115 ? 3.462 8.241 24.195 1.00 10.19 245 TRP A O 1
ATOM 900 N N . LYS A 1 116 ? 4.132 10.159 25.142 1.00 13.31 246 LYS A N 1
ATOM 901 C CA . LYS A 1 116 ? 5.549 9.844 25.026 1.00 13.31 246 LYS A CA 1
ATOM 902 C C . LYS A 1 116 ? 5.926 8.450 25.528 1.00 13.38 246 LYS A C 1
ATOM 903 O O . LYS A 1 116 ? 5.478 8.025 26.588 1.00 13.24 246 LYS A O 1
ATOM 909 N N . GLN A 1 117 ? 6.743 7.747 24.748 1.00 15.12 247 GLN A N 1
ATOM 910 C CA . GLN A 1 117 ? 7.222 6.417 25.124 1.00 14.80 247 GLN A CA 1
ATOM 911 C C . GLN A 1 117 ? 7.924 6.476 26.484 1.00 17.47 247 GLN A C 1
ATOM 912 O O . GLN A 1 117 ? 8.877 7.241 26.661 1.00 16.72 247 GLN A O 1
ATOM 918 N N . HIS A 1 118 ? 7.463 5.670 27.437 1.00 18.62 248 HIS A N 1
ATOM 919 C CA . HIS A 1 118 ? 8.076 5.639 28.761 1.00 20.81 248 HIS A CA 1
ATOM 920 C C . HIS A 1 118 ? 8.549 4.251 29.185 1.00 22.63 248 HIS A C 1
ATOM 921 O O . HIS A 1 118 ? 8.819 4.012 30.361 1.00 23.90 248 HIS A O 1
ATOM 928 N N . GLY A 1 119 ? 8.640 3.341 28.219 1.00 22.65 249 GLY A N 1
ATOM 929 C CA . GLY A 1 119 ? 9.132 1.993 28.485 1.00 26.72 249 GLY A CA 1
ATOM 930 C C . GLY A 1 119 ? 8.360 1.018 29.360 1.00 26.91 249 GLY A C 1
ATOM 931 O O . GLY A 1 119 ? 8.831 -0.103 29.594 1.00 28.97 249 GLY A O 1
ATOM 932 N N . GLY A 1 120 ? 7.189 1.412 29.848 1.00 25.12 250 GLY A N 1
ATOM 933 C CA . GLY A 1 120 ? 6.410 0.515 30.686 1.00 24.77 250 GLY A CA 1
ATOM 934 C C . GLY A 1 120 ? 5.624 -0.505 29.879 1.00 24.52 250 GLY A C 1
ATOM 935 O O . GLY A 1 120 ? 5.443 -0.330 28.673 1.00 24.08 250 GLY A O 1
ATOM 936 N N . PRO A 1 121 ? 5.141 -1.589 30.508 1.00 23.35 251 PRO A N 1
ATOM 937 C CA . PRO A 1 121 ? 4.378 -2.586 29.752 1.00 22.66 251 PRO A CA 1
ATOM 938 C C . PRO A 1 121 ? 3.044 -2.035 29.244 1.00 20.69 251 PRO A C 1
ATOM 939 O O . PRO A 1 121 ? 2.441 -2.600 28.336 1.00 22.07 251 PRO A O 1
ATOM 943 N N . ASN A 1 122 ? 2.596 -0.929 29.829 1.00 19.71 252 ASN A N 1
ATOM 944 C CA . ASN A 1 122 ? 1.336 -0.324 29.419 1.00 19.51 252 ASN A CA 1
ATOM 945 C C . ASN A 1 122 ? 1.403 0.207 27.991 1.00 17.32 252 ASN A C 1
ATOM 946 O O . ASN A 1 122 ? 0.367 0.420 27.357 1.00 19.57 252 ASN A O 1
ATOM 951 N N . GLN A 1 123 ? 2.618 0.424 27.491 1.00 14.69 253 GLN A N 1
ATOM 952 C CA . GLN A 1 123 ? 2.801 0.903 26.125 1.00 14.33 253 GLN A CA 1
ATOM 953 C C . GLN A 1 123 ? 3.409 -0.185 25.235 1.00 14.04 253 GLN A C 1
ATOM 954 O O . GLN A 1 123 ? 3.982 0.106 24.187 1.00 15.38 253 GLN A O 1
ATOM 960 N N . LYS A 1 124 ? 3.297 -1.440 25.668 1.00 15.51 254 LYS A N 1
ATOM 961 C CA . LYS A 1 124 ? 3.801 -2.560 24.875 1.00 15.32 254 LYS A CA 1
ATOM 962 C C . LYS A 1 124 ? 2.626 -3.455 24.471 1.00 14.98 254 LYS A C 1
ATOM 963 O O . LYS A 1 124 ? 1.717 -3.709 25.261 1.00 15.37 254 LYS A O 1
ATOM 969 N N . PHE A 1 125 ? 2.656 -3.917 23.226 1.00 16.14 255 PHE A N 1
ATOM 970 C CA . PHE A 1 125 ? 1.607 -4.763 22.679 1.00 17.38 255 PHE A CA 1
ATOM 971 C C . PHE A 1 125 ? 2.189 -5.921 21.890 1.00 18.55 255 PHE A C 1
ATOM 972 O O . PHE A 1 125 ? 3.340 -5.877 21.456 1.00 19.98 255 PHE A O 1
ATOM 980 N N . ILE A 1 126 ? 1.375 -6.951 21.696 1.00 20.78 256 ILE A N 1
ATOM 981 C CA . ILE A 1 126 ? 1.791 -8.130 20.945 1.00 21.37 256 ILE A CA 1
ATOM 982 C C . ILE A 1 126 ? 0.772 -8.383 19.852 1.00 19.56 256 ILE A C 1
ATOM 983 O O . ILE A 1 126 ? -0.429 -8.413 20.114 1.00 19.96 256 ILE A O 1
ATOM 988 N N . ILE A 1 127 ? 1.252 -8.544 18.623 1.00 22.21 257 ILE A N 1
ATOM 989 C CA . ILE A 1 127 ? 0.376 -8.815 17.493 1.00 24.38 257 ILE A CA 1
ATOM 990 C C . ILE A 1 127 ? 0.129 -10.315 17.432 1.00 26.43 257 ILE A C 1
ATOM 991 O O . ILE A 1 127 ? 1.067 -11.111 17.460 1.00 28.24 257 ILE A O 1
ATOM 996 N N . GLU A 1 128 ? -1.138 -10.692 17.338 1.00 28.63 258 GLU A N 1
ATOM 997 C CA . GLU A 1 128 ? -1.512 -12.098 17.308 1.00 31.51 258 GLU A CA 1
ATOM 998 C C . GLU A 1 128 ? -2.453 -12.383 16.142 1.00 31.80 258 GLU A C 1
ATOM 999 O O . GLU A 1 128 ? -3.556 -11.845 16.083 1.00 31.91 258 GLU A O 1
ATOM 1005 N N . SER A 1 129 ? -2.005 -13.226 15.216 1.00 34.84 259 SER A N 1
ATOM 1006 C CA . SER A 1 129 ? -2.798 -13.593 14.046 1.00 37.07 259 SER A CA 1
ATOM 1007 C C . SER A 1 129 ? -4.209 -14.012 14.448 1.00 39.10 259 SER A C 1
ATOM 1008 O O . SER A 1 129 ? -4.435 -14.456 15.574 1.00 39.40 259 SER A O 1
ATOM 1011 N N . GLU A 1 130 ? -5.152 -13.876 13.520 1.00 40.62 260 GLU A N 1
ATOM 1012 C CA . GLU A 1 130 ? -6.541 -14.242 13.777 1.00 43.07 260 GLU A CA 1
ATOM 1013 C C . GLU A 1 130 ? -6.677 -15.744 14.022 1.00 43.75 260 GLU A C 1
ATOM 1014 O O . GLU A 1 130 ? -7.416 -16.402 13.260 1.00 43.99 260 GLU A O 1
ATOM 1021 N N . PRO B 1 1 ? 3.587 28.654 -6.992 1.00 48.08 131 PRO B N 1
ATOM 1022 C CA . PRO B 1 1 ? 3.703 27.210 -6.688 1.00 47.86 131 PRO B CA 1
ATOM 1023 C C . PRO B 1 1 ? 2.955 26.812 -5.419 1.00 46.74 131 PRO B C 1
ATOM 1024 O O . PRO B 1 1 ? 2.236 27.619 -4.825 1.00 47.12 131 PRO B O 1
ATOM 1028 N N . LYS B 1 2 ? 3.129 25.558 -5.014 1.00 44.75 132 LYS B N 1
ATOM 1029 C CA . LYS B 1 2 ? 2.486 25.037 -3.817 1.00 42.64 132 LYS B CA 1
ATOM 1030 C C . LYS B 1 2 ? 3.496 24.963 -2.679 1.00 39.74 132 LYS B C 1
ATOM 1031 O O . LYS B 1 2 ? 4.658 24.620 -2.888 1.00 38.68 132 LYS B O 1
ATOM 1037 N N . PHE B 1 3 ? 3.042 25.287 -1.475 1.00 36.50 133 PHE B N 1
ATOM 1038 C CA . PHE B 1 3 ? 3.905 25.279 -0.304 1.00 33.93 133 PHE B CA 1
ATOM 1039 C C . PHE B 1 3 ? 3.562 24.126 0.630 1.00 32.38 133 PHE B C 1
ATOM 1040 O O . PHE B 1 3 ? 2.399 23.738 0.754 1.00 31.97 133 PHE B O 1
ATOM 1048 N N . PHE B 1 4 ? 4.582 23.580 1.285 1.00 29.37 134 PHE B N 1
ATOM 1049 C CA . PHE B 1 4 ? 4.382 22.445 2.179 1.00 27.92 134 PHE B CA 1
ATOM 1050 C C . PHE B 1 4 ? 5.399 22.371 3.309 1.00 25.52 134 PHE B C 1
ATOM 1051 O O . PHE B 1 4 ? 6.448 23.011 3.260 1.00 27.72 134 PHE B O 1
ATOM 1059 N N . TYR B 1 5 ? 5.068 21.585 4.327 1.00 24.94 135 TYR B N 1
ATOM 1060 C CA . TYR B 1 5 ? 5.958 21.370 5.462 1.00 22.95 135 TYR B CA 1
ATOM 1061 C C . TYR B 1 5 ? 6.610 20.012 5.252 1.00 20.75 135 TYR B C 1
ATOM 1062 O O . TYR B 1 5 ? 6.053 19.149 4.579 1.00 20.19 135 TYR B O 1
ATOM 1071 N N . ILE B 1 6 ? 7.785 19.824 5.838 1.00 17.89 136 ILE B N 1
ATOM 1072 C CA . ILE B 1 6 ? 8.479 18.548 5.756 1.00 16.76 136 ILE B CA 1
ATOM 1073 C C . ILE B 1 6 ? 8.583 18.076 7.202 1.00 17.58 136 ILE B C 1
ATOM 1074 O O . ILE B 1 6 ? 9.382 18.609 7.972 1.00 16.57 136 ILE B O 1
ATOM 1079 N N . LYS B 1 7 ? 7.756 17.092 7.564 1.00 17.57 137 LYS B N 1
ATOM 1080 C CA . LYS B 1 7 ? 7.720 16.559 8.923 1.00 17.42 137 LYS B CA 1
ATOM 1081 C C . LYS B 1 7 ? 8.499 15.261 9.118 1.00 16.81 137 LYS B C 1
ATOM 1082 O O . LYS B 1 7 ? 8.307 14.282 8.388 1.00 15.93 137 LYS B O 1
ATOM 1088 N N . SER B 1 8 ? 9.368 15.264 10.122 1.00 16.16 138 SER B N 1
ATOM 1089 C CA . SER B 1 8 ? 10.173 14.093 10.470 1.00 15.95 138 SER B CA 1
ATOM 1090 C C . SER B 1 8 ? 9.309 13.052 11.182 1.00 15.20 138 SER B C 1
ATOM 1091 O O . SER B 1 8 ? 8.632 13.361 12.158 1.00 14.77 138 SER B O 1
ATOM 1094 N N . GLU B 1 9 ? 9.320 11.818 10.692 1.00 14.69 139 GLU B N 1
ATOM 1095 C CA . GLU B 1 9 ? 8.535 10.777 11.338 1.00 13.95 139 GLU B CA 1
ATOM 1096 C C . GLU B 1 9 ? 9.185 10.398 12.654 1.00 14.28 139 GLU B C 1
ATOM 1097 O O . GLU B 1 9 ? 8.525 9.897 13.560 1.00 17.54 139 GLU B O 1
ATOM 1103 N N . LEU B 1 10 ? 10.486 10.659 12.762 1.00 14.79 140 LEU B N 1
ATOM 1104 C CA . LEU B 1 10 ? 11.224 10.321 13.969 1.00 15.40 140 LEU B CA 1
ATOM 1105 C C . LEU B 1 10 ? 10.706 11.023 15.224 1.00 15.62 140 LEU B C 1
ATOM 1106 O O . LEU B 1 10 ? 10.478 10.376 16.250 1.00 17.86 140 LEU B O 1
ATOM 1111 N N . ASN B 1 11 ? 10.502 12.334 15.146 1.00 15.52 141 ASN B N 1
ATOM 1112 C CA . ASN B 1 11 ? 10.058 13.093 16.314 1.00 16.78 141 ASN B CA 1
ATOM 1113 C C . ASN B 1 11 ? 8.792 13.929 16.154 1.00 17.71 141 ASN B C 1
ATOM 1114 O O . ASN B 1 11 ? 8.380 14.619 17.091 1.00 17.54 141 ASN B O 1
ATOM 1119 N N . GLY B 1 12 ? 8.177 13.887 14.978 1.00 17.06 142 GLY B N 1
ATOM 1120 C CA . GLY B 1 12 ? 6.960 14.651 14.768 1.00 16.71 142 GLY B CA 1
ATOM 1121 C C . GLY B 1 12 ? 7.167 16.145 14.575 1.00 18.40 142 GLY B C 1
ATOM 1122 O O . GLY B 1 12 ? 6.199 16.907 14.549 1.00 18.76 142 GLY B O 1
ATOM 1123 N N . LYS B 1 13 ? 8.421 16.569 14.449 1.00 18.28 143 LYS B N 1
ATOM 1124 C CA . LYS B 1 13 ? 8.732 17.981 14.237 1.00 20.80 143 LYS B CA 1
ATOM 1125 C C . LYS B 1 13 ? 8.989 18.242 12.753 1.00 20.68 143 LYS B C 1
ATOM 1126 O O . LYS B 1 13 ? 9.206 17.310 11.980 1.00 20.44 143 LYS B O 1
ATOM 1132 N N . VAL B 1 14 ? 8.976 19.508 12.351 1.00 19.07 144 VAL B N 1
ATOM 1133 C CA . VAL B 1 14 ? 9.180 19.836 10.944 1.00 18.28 144 VAL B CA 1
ATOM 1134 C C . VAL B 1 14 ? 10.489 20.567 10.670 1.00 17.14 144 VAL B C 1
ATOM 1135 O O . VAL B 1 14 ? 11.029 21.238 11.558 1.00 15.78 144 VAL B O 1
ATOM 1139 N N . LEU B 1 15 ? 10.997 20.432 9.442 1.00 15.95 145 LEU B N 1
ATOM 1140 C CA . LEU B 1 15 ? 12.219 21.127 9.045 1.00 16.52 145 LEU B CA 1
ATOM 1141 C C . LEU B 1 15 ? 11.947 22.601 9.311 1.00 16.30 145 LEU B C 1
ATOM 1142 O O . LEU B 1 15 ? 10.903 23.125 8.931 1.00 16.73 145 LEU B O 1
ATOM 1147 N N . ASP B 1 16 ? 12.904 23.264 9.950 1.00 17.27 146 ASP B N 1
ATOM 1148 C CA . ASP B 1 16 ? 12.738 24.651 10.348 1.00 18.99 146 ASP B CA 1
ATOM 1149 C C . ASP B 1 16 ? 14.051 25.417 10.260 1.00 19.97 146 ASP B C 1
ATOM 1150 O O . ASP B 1 16 ? 15.092 24.917 10.673 1.00 20.80 146 ASP B O 1
ATOM 1155 N N . ILE B 1 17 ? 14.012 26.624 9.702 1.00 22.83 147 ILE B N 1
ATOM 1156 C CA . ILE B 1 17 ? 15.224 27.426 9.616 1.00 23.15 147 ILE B CA 1
ATOM 1157 C C . ILE B 1 17 ? 15.410 28.028 10.997 1.00 24.00 147 ILE B C 1
ATOM 1158 O O . ILE B 1 17 ? 14.630 28.880 11.412 1.00 26.81 147 ILE B O 1
ATOM 1163 N N . GLY B 1 18 ? 16.437 27.571 11.705 1.00 23.47 148 GLY B N 1
ATOM 1164 C CA . GLY B 1 18 ? 16.692 28.059 13.048 1.00 24.46 148 GLY B CA 1
ATOM 1165 C C . GLY B 1 18 ? 16.638 29.568 13.206 1.00 26.01 148 GLY B C 1
ATOM 1166 O O . GLY B 1 18 ? 17.307 30.299 12.479 1.00 26.40 148 GLY B O 1
ATOM 1167 N N . GLY B 1 19 ? 15.828 30.025 14.157 1.00 27.02 149 GLY B N 1
ATOM 1168 C CA . GLY B 1 19 ? 15.700 31.446 14.425 1.00 28.24 149 GLY B CA 1
ATOM 1169 C C . GLY B 1 19 ? 15.103 32.285 13.313 1.00 29.50 149 GLY B C 1
ATOM 1170 O O . GLY B 1 19 ? 15.222 33.514 13.334 1.00 30.20 149 GLY B O 1
ATOM 1171 N N . GLN B 1 20 ? 14.465 31.636 12.344 1.00 29.63 150 GLN B N 1
ATOM 1172 C CA . GLN B 1 20 ? 13.853 32.344 11.222 1.00 28.78 150 GLN B CA 1
ATOM 1173 C C . GLN B 1 20 ? 14.903 33.148 10.450 1.00 28.06 150 GLN B C 1
ATOM 1174 O O . GLN B 1 20 ? 14.562 34.069 9.709 1.00 27.82 150 GLN B O 1
ATOM 1180 N N . ASN B 1 21 ? 16.172 32.783 10.622 1.00 26.85 151 ASN B N 1
ATOM 1181 C CA . ASN B 1 21 ? 17.291 33.464 9.973 1.00 25.75 151 ASN B CA 1
ATOM 1182 C C . ASN B 1 21 ? 17.226 33.352 8.455 1.00 26.70 151 ASN B C 1
ATOM 1183 O O . ASN B 1 21 ? 17.337 32.260 7.903 1.00 26.82 151 ASN B O 1
ATOM 1188 N N . PRO B 1 22 ? 17.050 34.485 7.758 1.00 26.01 152 PRO B N 1
ATOM 1189 C CA . PRO B 1 22 ? 16.975 34.479 6.295 1.00 25.47 152 PRO B CA 1
ATOM 1190 C C . PRO B 1 22 ? 18.339 34.535 5.606 1.00 25.19 152 PRO B C 1
ATOM 1191 O O . PRO B 1 22 ? 18.430 34.433 4.385 1.00 23.87 152 PRO B O 1
ATOM 1195 N N . ALA B 1 23 ? 19.399 34.690 6.394 1.00 25.26 153 ALA B N 1
ATOM 1196 C CA . ALA B 1 23 ? 20.749 34.769 5.853 1.00 25.11 153 ALA B CA 1
ATOM 1197 C C . ALA B 1 23 ? 21.267 33.431 5.339 1.00 26.62 153 ALA B C 1
ATOM 1198 O O . ALA B 1 23 ? 20.768 32.369 5.718 1.00 24.95 153 ALA B O 1
ATOM 1200 N N . PRO B 1 24 ? 22.281 33.468 4.461 1.00 26.73 154 PRO B N 1
ATOM 1201 C CA . PRO B 1 24 ? 22.850 32.231 3.922 1.00 26.56 154 PRO B CA 1
ATOM 1202 C C . PRO B 1 24 ? 23.615 31.498 5.023 1.00 27.32 154 PRO B C 1
ATOM 1203 O O . PRO B 1 24 ? 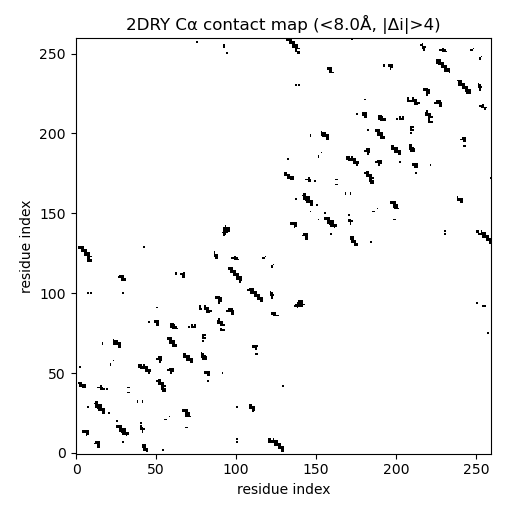24.112 32.123 5.969 1.00 25.28 154 PRO B O 1
ATOM 1207 N N . GLY B 1 25 ? 23.687 30.174 4.907 1.00 25.73 155 GLY B N 1
ATOM 1208 C CA . GLY B 1 25 ? 24.389 29.380 5.897 1.00 24.37 155 GLY B CA 1
ATOM 1209 C C . GLY B 1 25 ? 23.640 29.246 7.208 1.00 24.62 155 GLY B C 1
ATOM 1210 O O . GLY B 1 25 ? 24.253 29.081 8.264 1.00 24.65 155 GLY B O 1
ATOM 1211 N N . SER B 1 26 ? 22.313 29.320 7.153 1.00 23.18 156 SER B N 1
ATOM 1212 C CA . SER B 1 26 ? 21.511 29.194 8.361 1.00 22.85 156 SER B CA 1
ATOM 1213 C C . SER B 1 26 ? 21.187 27.724 8.595 1.00 24.25 156 SER B C 1
ATOM 1214 O O . SER B 1 26 ? 20.686 27.041 7.701 1.00 21.91 156 SER B O 1
ATOM 1217 N N . LYS B 1 27 ? 21.477 27.236 9.797 1.00 23.16 157 LYS B N 1
ATOM 1218 C CA . LYS B 1 27 ? 21.230 25.831 10.111 1.00 24.78 157 LYS B CA 1
ATOM 1219 C C . LYS B 1 27 ? 19.746 25.488 10.049 1.00 23.77 157 LYS B C 1
ATOM 1220 O O . LYS B 1 27 ? 18.897 26.300 10.414 1.00 24.75 157 LYS B O 1
ATOM 1226 N N . ILE B 1 28 ? 19.446 24.283 9.572 1.00 20.98 158 ILE B N 1
ATOM 1227 C CA . ILE B 1 28 ? 18.073 23.805 9.469 1.00 20.99 158 ILE B CA 1
ATOM 1228 C C . ILE B 1 28 ? 17.855 22.777 10.578 1.00 18.58 158 ILE B C 1
ATOM 1229 O O . ILE B 1 28 ? 18.558 21.777 10.645 1.00 21.10 158 ILE B O 1
ATOM 1234 N N . ILE B 1 29 ? 16.881 23.032 11.447 1.00 18.46 159 ILE B N 1
ATOM 1235 C CA . ILE B 1 29 ? 16.592 22.136 12.567 1.00 19.13 159 ILE B CA 1
ATOM 1236 C C . ILE B 1 29 ? 15.177 21.584 12.440 1.00 17.68 159 ILE B C 1
ATOM 1237 O O . ILE B 1 29 ? 14.499 21.841 11.451 1.00 19.24 159 ILE B O 1
ATOM 1242 N N . THR B 1 30 ? 14.750 20.800 13.428 1.00 18.15 160 THR B N 1
ATOM 1243 C CA . THR B 1 30 ? 13.384 20.290 13.454 1.00 18.24 160 THR B CA 1
ATOM 1244 C C . THR B 1 30 ? 12.753 21.067 14.598 1.00 20.61 160 THR B C 1
ATOM 1245 O O . THR B 1 30 ? 13.339 21.181 15.679 1.00 21.65 160 THR B O 1
ATOM 1249 N N . TRP B 1 31 ? 11.570 21.611 14.361 1.00 19.96 161 TRP B N 1
ATOM 1250 C CA . TRP B 1 31 ? 10.905 22.400 15.380 1.00 21.29 161 TRP B CA 1
ATOM 1251 C C . 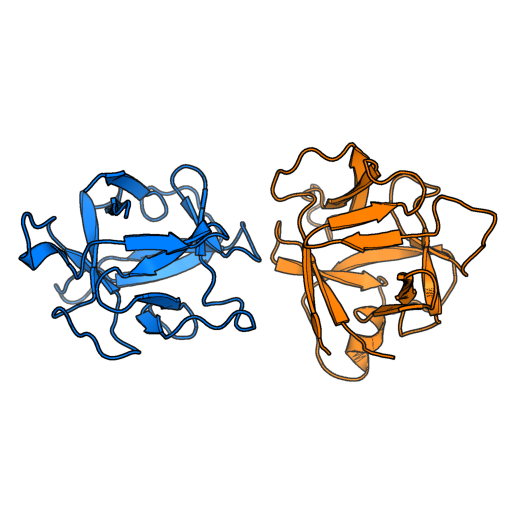TRP B 1 31 ? 9.410 22.154 15.321 1.00 23.11 161 TRP B C 1
ATOM 1252 O O . TRP B 1 31 ? 8.896 21.665 14.316 1.00 22.42 161 TRP B O 1
ATOM 1263 N N . ASP B 1 32 ? 8.717 22.473 16.407 1.00 24.95 162 ASP B N 1
ATOM 1264 C CA . ASP B 1 32 ? 7.276 22.305 16.445 1.00 28.03 162 ASP B CA 1
ATOM 1265 C C . ASP B 1 32 ? 6.665 23.041 15.271 1.00 28.44 162 ASP B C 1
ATOM 1266 O O . ASP B 1 32 ? 7.073 24.156 14.940 1.00 28.45 162 ASP B O 1
ATOM 1271 N N . GLN B 1 33 ? 5.684 22.407 14.645 1.00 28.72 163 GLN B N 1
ATOM 1272 C CA . GLN B 1 33 ? 5.007 22.979 13.494 1.00 30.87 163 GLN B CA 1
ATOM 1273 C C . GLN B 1 33 ? 4.203 24.221 13.872 1.00 31.51 163 GLN B C 1
ATOM 1274 O O . GLN B 1 33 ? 3.395 24.185 14.797 1.00 32.37 163 GLN B O 1
ATOM 1280 N N . LYS B 1 34 ? 4.438 25.318 13.154 1.00 33.43 164 LYS B N 1
ATOM 1281 C CA . LYS B 1 34 ? 3.726 26.574 13.394 1.00 36.21 164 LYS B CA 1
ATOM 1282 C C . LYS B 1 34 ? 2.706 26.826 12.284 1.00 38.27 164 LYS B C 1
ATOM 1283 O O . LYS B 1 34 ? 2.629 26.064 11.320 1.00 38.52 164 LYS B O 1
ATOM 1289 N N . LYS B 1 35 ? 1.931 27.899 12.420 1.00 40.20 165 LYS B N 1
ATOM 1290 C CA . LYS B 1 35 ? 0.922 28.249 11.422 1.00 42.77 165 LYS B CA 1
ATOM 1291 C C . LYS B 1 35 ? 0.948 29.744 11.116 1.00 44.11 165 LYS B C 1
ATOM 1292 O O . LYS B 1 35 ? 1.219 30.562 11.997 1.00 43.13 165 LYS B O 1
ATOM 1298 N N . GLY B 1 36 ? 0.673 30.093 9.861 1.00 44.86 166 GLY B N 1
ATOM 1299 C CA . GLY B 1 36 ? 0.652 31.491 9.466 1.00 46.91 166 GLY B CA 1
ATOM 1300 C C . GLY B 1 36 ? 1.959 32.036 8.915 1.00 47.71 166 GLY B C 1
ATOM 1301 O O . GLY B 1 36 ? 2.832 31.273 8.496 1.00 48.34 166 GLY B O 1
ATOM 1302 N N . PRO B 1 37 ? 2.115 33.369 8.895 1.00 47.68 167 PRO B N 1
ATOM 1303 C CA . PRO B 1 37 ? 3.312 34.055 8.398 1.00 47.13 167 PRO B CA 1
ATOM 1304 C C . PRO B 1 37 ? 4.609 33.646 9.096 1.00 46.28 167 PRO B C 1
ATOM 1305 O O . PRO B 1 37 ? 5.672 33.621 8.475 1.00 46.42 167 PRO B O 1
ATOM 1309 N N . THR B 1 38 ? 4.525 33.337 10.387 1.00 44.51 168 THR B N 1
ATOM 1310 C CA . THR B 1 38 ? 5.709 32.930 11.137 1.00 43.00 168 THR B CA 1
ATOM 1311 C C . THR B 1 38 ? 6.163 31.539 10.711 1.00 40.69 168 THR B C 1
ATOM 1312 O O . THR B 1 38 ? 7.301 31.140 10.966 1.00 41.06 168 THR B O 1
ATOM 1316 N N . ALA B 1 39 ? 5.267 30.811 10.052 1.00 37.98 169 ALA B N 1
ATOM 1317 C CA . ALA B 1 39 ? 5.557 29.461 9.577 1.00 35.61 169 ALA B CA 1
ATOM 1318 C C . ALA B 1 39 ? 6.297 29.486 8.243 1.00 34.40 169 ALA B C 1
ATOM 1319 O O . ALA B 1 39 ? 6.563 28.438 7.648 1.00 33.85 169 ALA B O 1
ATOM 1321 N N . VAL B 1 40 ? 6.625 30.684 7.773 1.00 30.99 170 VAL B N 1
ATOM 1322 C CA . VAL B 1 40 ? 7.332 30.837 6.508 1.00 29.98 170 VAL B CA 1
ATOM 1323 C C . VAL B 1 40 ? 8.701 30.155 6.527 1.00 27.90 170 VAL B C 1
ATOM 1324 O O . VAL B 1 40 ? 9.205 29.728 5.486 1.00 28.21 170 VAL B O 1
ATOM 1328 N N . ASN B 1 41 ? 9.303 30.049 7.707 1.00 24.59 171 ASN B N 1
ATOM 1329 C CA . ASN B 1 41 ? 10.611 29.424 7.809 1.00 23.91 171 ASN B CA 1
ATOM 1330 C C . ASN B 1 41 ? 10.492 27.909 7.960 1.00 22.81 171 ASN B C 1
ATOM 1331 O O . ASN B 1 41 ? 11.488 27.217 8.167 1.00 21.54 171 ASN B O 1
ATOM 1336 N N . GLN B 1 42 ? 9.268 27.401 7.847 1.00 21.38 172 GLN B N 1
ATOM 1337 C CA . GLN B 1 42 ? 9.026 25.958 7.939 1.00 23.30 172 GLN B CA 1
ATOM 1338 C C . GLN B 1 42 ? 8.337 25.485 6.659 1.00 22.58 172 GLN B C 1
ATOM 1339 O O . GLN B 1 42 ? 7.936 24.323 6.543 1.00 21.99 172 GLN B O 1
ATOM 1345 N N . LEU B 1 43 ? 8.205 26.394 5.699 1.00 23.43 173 LEU B N 1
ATOM 1346 C CA . LEU B 1 43 ? 7.542 26.085 4.439 1.00 22.52 173 LEU B CA 1
ATOM 1347 C C . LEU B 1 43 ? 8.485 26.075 3.243 1.00 22.73 173 LEU B C 1
ATOM 1348 O O . LEU B 1 43 ? 9.428 26.867 3.161 1.00 22.52 173 LEU B O 1
ATOM 1353 N N . TRP B 1 44 ? 8.221 25.164 2.311 1.00 21.99 174 TRP B N 1
ATOM 1354 C CA . TRP B 1 44 ? 9.047 25.025 1.127 1.00 22.32 174 TRP B CA 1
ATOM 1355 C C . TRP B 1 44 ? 8.200 24.757 -0.109 1.00 24.31 174 TRP B C 1
ATOM 1356 O O . TRP B 1 44 ? 7.013 24.456 -0.015 1.00 26.28 174 TRP B O 1
ATOM 1367 N N . TYR B 1 45 ? 8.831 24.880 -1.268 1.00 26.94 175 TYR B N 1
ATOM 1368 C CA . TYR B 1 45 ? 8.183 24.622 -2.542 1.00 27.97 175 TYR B CA 1
ATOM 1369 C C . TYR B 1 45 ? 9.256 24.034 -3.446 1.00 29.33 175 TYR B C 1
ATOM 1370 O O . TYR B 1 45 ? 10.443 24.094 -3.121 1.00 30.22 175 TYR B O 1
ATOM 1379 N N . THR B 1 46 ? 8.848 23.460 -4.571 1.00 30.76 176 THR B N 1
ATOM 1380 C CA . THR B 1 46 ? 9.799 22.861 -5.499 1.00 33.14 176 THR B CA 1
ATOM 1381 C C . THR B 1 46 ? 9.778 23.588 -6.836 1.00 35.41 176 THR B C 1
ATOM 1382 O O . THR B 1 46 ? 8.704 23.889 -7.362 1.00 37.00 176 THR B O 1
ATOM 1386 N N . ASP B 1 47 ? 10.959 23.872 -7.384 1.00 35.88 177 ASP B N 1
ATOM 1387 C CA . ASP B 1 47 ? 11.045 24.562 -8.668 1.00 37.22 177 ASP B CA 1
ATOM 1388 C C . ASP B 1 47 ? 10.761 23.637 -9.847 1.00 37.91 177 ASP B C 1
ATOM 1389 O O . ASP B 1 47 ? 10.200 22.555 -9.677 1.00 39.61 177 ASP B O 1
ATOM 1394 N N . GLN B 1 48 ? 11.155 24.070 -11.041 1.00 38.99 178 GLN B N 1
ATOM 1395 C CA . GLN B 1 48 ? 10.923 23.304 -12.264 1.00 39.51 178 GLN B CA 1
ATOM 1396 C C . GLN B 1 48 ? 11.635 21.958 -12.320 1.00 39.00 178 GLN B C 1
ATOM 1397 O O . GLN B 1 48 ? 11.126 21.002 -12.909 1.00 38.87 178 GLN B O 1
ATOM 1403 N N . GLN B 1 49 ? 12.816 21.884 -11.718 1.00 37.43 179 GLN B N 1
ATOM 1404 C CA . GLN B 1 49 ? 13.578 20.643 -11.707 1.00 35.85 179 GLN B CA 1
ATOM 1405 C C . GLN B 1 49 ? 13.133 19.782 -10.534 1.00 33.50 179 GLN B C 1
ATOM 1406 O O . GLN B 1 49 ? 13.569 18.640 -10.388 1.00 31.38 179 GLN B O 1
ATOM 1412 N N . GLY B 1 50 ? 12.252 20.343 -9.710 1.00 31.85 180 GLY B N 1
ATOM 1413 C CA . GLY B 1 50 ? 11.749 19.633 -8.547 1.00 30.82 180 GLY B CA 1
ATOM 1414 C C . GLY B 1 50 ? 12.569 19.903 -7.298 1.00 29.28 180 GLY B C 1
ATOM 1415 O O . GLY B 1 50 ? 12.281 19.362 -6.227 1.00 28.60 180 GLY B O 1
ATOM 1416 N N . VAL B 1 51 ? 13.587 20.749 -7.429 1.00 28.23 181 VAL B N 1
ATOM 1417 C CA . VAL B 1 51 ? 14.454 21.079 -6.304 1.00 26.33 181 VAL B CA 1
ATOM 1418 C C . VAL B 1 51 ? 13.737 21.889 -5.226 1.00 24.76 181 VAL B C 1
ATOM 1419 O O . VAL B 1 51 ? 13.018 22.849 -5.516 1.00 25.38 181 VAL B O 1
ATOM 1423 N N . ILE B 1 52 ? 13.947 21.484 -3.978 1.00 22.02 182 ILE B N 1
ATOM 1424 C CA . ILE B 1 52 ? 13.336 22.133 -2.824 1.00 19.59 182 ILE B CA 1
ATOM 1425 C C . ILE B 1 52 ? 13.940 23.508 -2.567 1.00 18.80 182 ILE B C 1
ATOM 1426 O O . ILE B 1 52 ? 15.150 23.686 -2.663 1.00 18.72 182 ILE B O 1
ATOM 1431 N N . ARG B 1 53 ? 13.080 24.467 -2.238 1.00 19.50 183 ARG B N 1
ATOM 1432 C CA . ARG B 1 53 ? 13.491 25.839 -1.947 1.00 21.44 183 ARG B CA 1
ATOM 1433 C C . ARG B 1 53 ? 12.713 26.317 -0.726 1.00 22.26 183 ARG B C 1
ATOM 1434 O O . ARG B 1 53 ? 11.605 25.855 -0.480 1.00 21.77 183 ARG B O 1
ATOM 1442 N N . SER B 1 54 ? 13.284 27.252 0.029 1.00 22.31 184 SER B N 1
ATOM 1443 C CA . SER B 1 54 ? 12.606 27.785 1.208 1.00 23.19 184 SER B CA 1
ATOM 1444 C C . SER B 1 54 ? 11.628 28.876 0.792 1.00 25.43 184 SER B C 1
ATOM 1445 O O . SER B 1 54 ? 11.931 29.684 -0.082 1.00 25.70 184 SER B O 1
ATOM 1448 N N . LYS B 1 55 ? 10.460 28.905 1.420 1.00 26.79 185 LYS B N 1
ATOM 1449 C CA . LYS B 1 55 ? 9.470 29.924 1.094 1.00 29.04 185 LYS B CA 1
ATOM 1450 C C . LYS B 1 55 ? 9.913 31.275 1.655 1.00 28.99 185 LYS B C 1
ATOM 1451 O O . LYS B 1 55 ? 9.367 32.316 1.298 1.00 29.90 185 LYS B O 1
ATOM 1457 N N . LEU B 1 56 ? 10.918 31.254 2.523 1.00 28.93 186 LEU B N 1
ATOM 1458 C CA . LEU B 1 56 ? 11.418 32.480 3.139 1.00 29.43 186 LEU B CA 1
ATOM 1459 C C . LEU B 1 56 ? 12.352 33.303 2.249 1.00 29.19 186 LEU B C 1
ATOM 1460 O O . LEU B 1 56 ? 12.247 34.529 2.196 1.00 27.94 186 LEU B O 1
ATOM 1465 N N . ASN B 1 57 ? 13.257 32.638 1.541 1.00 28.22 187 ASN B N 1
ATOM 1466 C CA . ASN B 1 57 ? 14.210 33.347 0.698 1.00 27.54 187 ASN B CA 1
ATOM 1467 C C . ASN B 1 57 ? 14.548 32.599 -0.584 1.00 27.71 187 ASN B C 1
ATOM 1468 O O . ASN B 1 57 ? 15.488 32.968 -1.285 1.00 26.47 187 ASN B O 1
ATOM 1473 N N . ASP B 1 58 ? 13.797 31.543 -0.873 1.00 27.54 188 ASP B N 1
ATOM 1474 C CA . ASP B 1 58 ? 14.018 30.735 -2.070 1.00 27.46 188 ASP B CA 1
ATOM 1475 C C . ASP B 1 58 ? 15.347 29.991 -2.004 1.00 26.26 188 ASP B C 1
ATOM 1476 O O . ASP B 1 58 ? 15.842 29.504 -3.018 1.00 25.82 188 ASP B O 1
ATOM 1481 N N . PHE B 1 59 ? 15.930 29.911 -0.814 1.00 23.23 189 PHE B N 1
ATOM 1482 C CA . PHE B 1 59 ? 17.197 29.210 -0.654 1.00 22.96 189 PHE B CA 1
ATOM 1483 C C . PHE B 1 59 ? 16.985 27.705 -0.706 1.00 20.38 189 PHE B C 1
ATOM 1484 O O . PHE B 1 59 ? 15.935 27.198 -0.317 1.00 20.96 189 PHE B O 1
ATOM 1492 N N . ALA B 1 60 ? 17.999 27.007 -1.195 1.00 20.08 190 ALA B N 1
ATOM 1493 C CA . ALA B 1 60 ? 17.970 25.556 -1.310 1.00 20.94 190 ALA B CA 1
ATOM 1494 C C . ALA B 1 60 ? 18.549 24.920 -0.053 1.00 20.98 190 ALA B C 1
ATOM 1495 O O . ALA B 1 60 ? 19.166 25.599 0.772 1.00 21.16 190 ALA B O 1
ATOM 1497 N N . ILE B 1 61 ? 18.333 23.618 0.098 1.00 19.56 191 ILE B N 1
ATOM 1498 C CA . ILE B 1 61 ? 18.886 22.890 1.228 1.00 17.36 191 ILE B CA 1
ATOM 1499 C C . ILE B 1 61 ? 20.310 22.560 0.813 1.00 16.79 191 ILE B C 1
ATOM 1500 O O . ILE B 1 61 ? 20.552 22.146 -0.322 1.00 16.41 191 ILE B O 1
ATOM 1505 N N . ASP B 1 62 ? 21.257 22.769 1.717 1.00 16.93 192 ASP B N 1
ATOM 1506 C CA . ASP B 1 62 ? 22.661 22.502 1.415 1.00 15.99 192 ASP B CA 1
ATOM 1507 C C . ASP B 1 62 ? 23.256 21.461 2.349 1.00 17.67 192 ASP B C 1
ATOM 1508 O O . ASP B 1 62 ? 23.153 21.584 3.573 1.00 16.14 192 ASP B O 1
ATOM 1513 N N . ALA B 1 63 ? 23.872 20.434 1.761 1.00 16.76 193 ALA B N 1
ATOM 1514 C CA . ALA B 1 63 ? 24.498 19.359 2.525 1.00 18.47 193 ALA B CA 1
ATOM 1515 C C . ALA B 1 63 ? 26.002 19.318 2.267 1.00 18.48 193 ALA B C 1
ATOM 1516 O O . ALA B 1 63 ? 26.599 18.242 2.179 1.00 21.84 193 ALA B O 1
ATOM 1518 N N . SER B 1 64 ? 26.615 20.493 2.154 1.00 21.75 194 SER B N 1
ATOM 1519 C CA . SER B 1 64 ? 28.049 20.592 1.905 1.00 23.03 194 SER B CA 1
ATOM 1520 C C . SER B 1 64 ? 28.828 20.216 3.163 1.00 24.18 194 SER B C 1
ATOM 1521 O O . SER B 1 64 ? 29.952 19.727 3.088 1.00 26.17 194 SER B O 1
ATOM 1524 N N . HIS B 1 65 ? 28.217 20.463 4.315 1.00 24.06 195 HIS B N 1
ATOM 1525 C CA . HIS B 1 65 ? 28.805 20.136 5.606 1.00 27.10 195 HIS B CA 1
ATOM 1526 C C . HIS B 1 65 ? 27.911 19.021 6.150 1.00 27.42 195 HIS B C 1
ATOM 1527 O O . HIS B 1 65 ? 26.841 18.767 5.592 1.00 28.90 195 HIS B O 1
ATOM 1534 N N . GLU B 1 66 ? 28.325 18.361 7.225 1.00 27.12 196 GLU B N 1
ATOM 1535 C CA . GLU B 1 66 ? 27.504 17.285 7.779 1.00 27.39 196 GLU B CA 1
ATOM 1536 C C . GLU B 1 66 ? 26.094 17.755 8.104 1.00 26.14 196 GLU B C 1
ATOM 1537 O O . GLU B 1 66 ? 25.121 17.120 7.709 1.00 25.97 196 GLU B O 1
ATOM 1543 N N . GLN B 1 67 ? 25.979 18.872 8.817 1.00 23.68 197 GLN B N 1
ATOM 1544 C CA . GLN B 1 67 ? 24.664 19.394 9.178 1.00 22.92 197 GLN B CA 1
ATOM 1545 C C . GLN B 1 67 ? 24.123 20.285 8.065 1.00 19.37 197 GLN B C 1
ATOM 1546 O O . GLN B 1 67 ? 24.820 21.172 7.586 1.00 18.59 197 GLN B O 1
ATOM 1552 N N . ILE B 1 68 ? 22.882 20.049 7.652 1.00 18.73 198 ILE B N 1
ATOM 1553 C CA . ILE B 1 68 ? 22.311 20.841 6.571 1.00 16.44 198 ILE B CA 1
ATOM 1554 C C . ILE B 1 68 ? 22.009 22.267 6.994 1.00 16.87 198 ILE B C 1
ATOM 1555 O O . ILE B 1 68 ? 21.706 22.536 8.153 1.00 16.52 198 ILE B O 1
ATOM 1560 N N . GLU B 1 69 ? 22.101 23.172 6.029 1.00 14.26 199 GLU B N 1
ATOM 1561 C CA . GLU B 1 69 ? 21.848 24.585 6.256 1.00 19.55 199 GLU B CA 1
ATOM 1562 C C . GLU B 1 69 ? 21.329 25.162 4.953 1.00 18.56 199 GLU B C 1
ATOM 1563 O O . GLU B 1 69 ? 21.377 24.505 3.913 1.00 17.48 199 GLU B O 1
ATOM 1569 N N . THR B 1 70 ? 20.830 26.390 5.005 1.00 19.07 200 THR B N 1
ATOM 1570 C CA . THR B 1 70 ? 20.321 27.030 3.805 1.00 21.39 200 THR B CA 1
ATOM 1571 C C . THR B 1 70 ? 21.445 27.736 3.050 1.00 21.05 200 THR B C 1
ATOM 1572 O O . THR B 1 70 ? 22.398 28.233 3.648 1.00 23.53 200 THR B O 1
ATOM 1576 N N . GLN B 1 71 ? 21.317 27.764 1.730 1.00 22.94 201 GLN B N 1
ATOM 1577 C CA . GLN B 1 71 ? 22.278 28.415 0.845 1.00 23.32 201 GLN B CA 1
ATOM 1578 C C . GLN B 1 71 ? 21.559 28.721 -0.457 1.00 24.45 201 GLN B C 1
ATOM 1579 O O . GLN B 1 71 ? 20.662 27.982 -0.863 1.00 24.56 201 GLN B O 1
ATOM 1585 N N . PRO B 1 72 ? 21.924 29.830 -1.119 1.00 26.01 202 PRO B N 1
ATOM 1586 C CA . PRO B 1 72 ? 21.266 30.162 -2.387 1.00 25.63 202 PRO B CA 1
ATOM 1587 C C . PRO B 1 72 ? 21.490 28.986 -3.335 1.00 25.64 202 PRO B C 1
ATOM 1588 O O . PRO B 1 72 ? 22.564 28.380 -3.327 1.00 25.30 202 PRO B O 1
ATOM 1592 N N . PHE B 1 73 ? 20.493 28.645 -4.141 1.00 25.90 203 PHE B N 1
ATOM 1593 C CA . PHE B 1 73 ? 20.667 27.518 -5.050 1.00 26.68 203 PHE B CA 1
ATOM 1594 C C . PHE B 1 73 ? 21.860 27.713 -5.978 1.00 27.08 203 PHE B C 1
ATOM 1595 O O . PHE B 1 73 ? 22.170 28.828 -6.382 1.00 26.85 203 PHE B O 1
ATOM 1603 N N . ASP B 1 74 ? 22.531 26.615 -6.300 1.00 28.47 204 ASP B N 1
ATOM 1604 C CA . ASP B 1 74 ? 23.684 26.650 -7.188 1.00 29.42 204 ASP B CA 1
ATOM 1605 C C . ASP B 1 74 ? 23.684 25.379 -8.026 1.00 30.05 204 ASP B C 1
ATOM 1606 O O . ASP B 1 74 ? 23.926 24.288 -7.513 1.00 29.97 204 ASP B O 1
ATOM 1611 N N . PRO B 1 75 ? 23.411 25.507 -9.333 1.00 30.71 205 PRO B N 1
ATOM 1612 C CA . PRO B 1 75 ? 23.374 24.361 -10.247 1.00 30.48 205 PRO B CA 1
ATOM 1613 C C . PRO B 1 75 ? 24.662 23.551 -10.280 1.00 30.83 205 PRO B C 1
ATOM 1614 O O . PRO B 1 75 ? 24.664 22.393 -10.685 1.00 31.09 205 PRO B O 1
ATOM 1618 N N . ASN B 1 76 ? 25.759 24.157 -9.842 1.00 30.84 206 ASN B N 1
ATOM 1619 C CA . ASN B 1 76 ? 27.037 23.463 -9.842 1.00 30.28 206 ASN B CA 1
ATOM 1620 C C . ASN B 1 76 ? 27.334 22.730 -8.539 1.00 28.57 206 ASN B C 1
ATOM 1621 O O . ASN B 1 76 ? 28.350 22.046 -8.429 1.00 29.47 206 ASN B O 1
ATOM 1626 N N . ASN B 1 77 ? 26.457 22.873 -7.551 1.00 25.47 207 ASN B N 1
ATOM 1627 C CA . ASN B 1 77 ? 26.649 22.186 -6.275 1.00 24.21 207 ASN B CA 1
ATOM 1628 C C . ASN B 1 77 ? 25.634 21.040 -6.176 1.00 22.18 207 ASN B C 1
ATOM 1629 O O . ASN B 1 77 ? 24.448 21.273 -5.950 1.00 22.25 207 ASN B O 1
ATOM 1634 N N . PRO B 1 78 ? 26.087 19.788 -6.355 1.00 23.11 208 PRO B N 1
ATOM 1635 C CA . PRO B 1 78 ? 25.171 18.640 -6.274 1.00 21.96 208 PRO B CA 1
ATOM 1636 C C . PRO B 1 78 ? 2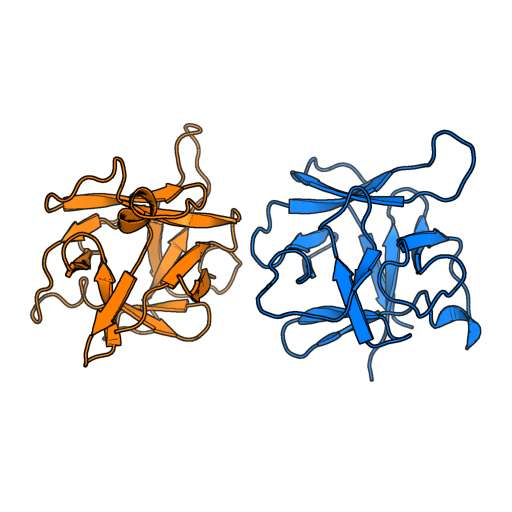4.508 18.528 -4.900 1.00 22.57 208 PRO B C 1
ATOM 1637 O O . PRO B 1 78 ? 23.410 17.977 -4.762 1.00 20.73 208 PRO B O 1
ATOM 1641 N N . LYS B 1 79 ? 25.184 19.061 -3.888 1.00 21.03 209 LYS B N 1
ATOM 1642 C CA . LYS B 1 79 ? 24.682 19.014 -2.524 1.00 19.98 209 LYS B CA 1
ATOM 1643 C C . LYS B 1 79 ? 23.611 20.062 -2.215 1.00 18.95 209 LYS B C 1
ATOM 1644 O O . LYS B 1 79 ? 23.151 20.154 -1.079 1.00 17.77 209 LYS B O 1
ATOM 1650 N N . ARG B 1 80 ? 23.211 20.850 -3.214 1.00 17.74 210 ARG B N 1
ATOM 1651 C CA . ARG B 1 80 ? 22.172 21.856 -3.000 1.00 18.19 210 ARG B CA 1
ATOM 1652 C C . ARG B 1 80 ? 20.881 21.542 -3.762 1.00 18.38 210 ARG B C 1
ATOM 1653 O O . ARG B 1 80 ? 19.938 22.333 -3.768 1.00 17.00 210 ARG B O 1
ATOM 1661 N N . ALA B 1 81 ? 20.837 20.377 -4.398 1.00 18.80 211 ALA B N 1
ATOM 1662 C CA . ALA B 1 81 ? 19.654 19.972 -5.151 1.00 19.77 211 ALA B CA 1
ATOM 1663 C C . ALA B 1 81 ? 18.990 18.786 -4.456 1.00 18.51 211 ALA B C 1
ATOM 1664 O O . ALA B 1 81 ? 19.462 17.651 -4.552 1.00 20.86 211 ALA B O 1
ATOM 1666 N N . TRP B 1 82 ? 17.902 19.066 -3.744 1.00 17.07 212 TRP B N 1
ATOM 1667 C CA . TRP B 1 82 ? 17.163 18.043 -3.016 1.00 16.17 212 TRP B CA 1
ATOM 1668 C C . TRP B 1 82 ? 15.719 18.005 -3.496 1.00 17.96 212 TRP B C 1
ATOM 1669 O O . TRP B 1 82 ? 15.101 19.047 -3.708 1.00 18.19 212 TRP B O 1
ATOM 1680 N N . ILE B 1 83 ? 15.181 16.800 -3.673 1.00 18.81 213 ILE B N 1
ATOM 1681 C CA . ILE B 1 83 ? 13.814 16.656 -4.154 1.00 18.12 213 ILE B CA 1
ATOM 1682 C C . ILE B 1 83 ? 12.936 15.834 -3.224 1.00 17.71 213 ILE B C 1
ATOM 1683 O O . ILE B 1 83 ? 13.425 15.137 -2.340 1.00 19.22 213 ILE B O 1
ATOM 1688 N N . VAL B 1 84 ? 11.630 15.922 -3.436 1.00 18.14 214 VAL B N 1
ATOM 1689 C CA . VAL B 1 84 ? 10.679 15.171 -2.633 1.00 17.40 214 VAL B CA 1
ATOM 1690 C C . VAL B 1 84 ? 10.331 13.886 -3.378 1.00 17.72 214 VAL B C 1
ATOM 1691 O O . VAL B 1 84 ? 9.925 13.929 -4.538 1.00 19.68 214 VAL B O 1
ATOM 1695 N N . SER B 1 85 ? 10.521 12.747 -2.721 1.00 18.26 215 SER B N 1
ATOM 1696 C CA . SER B 1 85 ? 10.205 11.455 -3.322 1.00 18.68 215 SER B CA 1
ATOM 1697 C C . SER B 1 85 ? 9.499 10.568 -2.307 1.00 18.94 215 SER B C 1
ATOM 1698 O O . SER B 1 85 ? 10.145 9.859 -1.534 1.00 16.87 215 SER B O 1
ATOM 1701 N N . GLY B 1 86 ? 8.169 10.603 -2.320 1.00 19.40 216 GLY B N 1
ATOM 1702 C CA . GLY B 1 86 ? 7.402 9.807 -1.383 1.00 19.54 216 GLY B CA 1
ATOM 1703 C C . GLY B 1 86 ? 7.576 10.360 0.021 1.00 19.26 216 GLY B C 1
ATOM 1704 O O . GLY B 1 86 ? 7.087 11.451 0.336 1.00 19.13 216 GLY B O 1
ATOM 1705 N N . ASN B 1 87 ? 8.267 9.601 0.865 1.00 17.52 217 ASN B N 1
ATOM 1706 C CA . ASN B 1 87 ? 8.535 9.999 2.243 1.00 16.48 217 ASN B CA 1
ATOM 1707 C C . ASN B 1 87 ? 10.037 10.237 2.384 1.00 17.08 217 ASN B C 1
ATOM 1708 O O . ASN B 1 87 ? 10.577 10.221 3.487 1.00 15.72 217 ASN B O 1
ATOM 1713 N N . THR B 1 88 ? 10.693 10.478 1.255 1.00 15.20 218 THR B N 1
ATOM 1714 C CA . THR B 1 88 ? 12.134 10.675 1.223 1.00 16.64 218 THR B CA 1
ATOM 1715 C C . THR B 1 88 ? 12.570 12.003 0.624 1.00 15.57 218 THR B C 1
ATOM 1716 O O . THR B 1 88 ? 11.992 12.456 -0.357 1.00 16.25 218 THR B O 1
ATOM 1720 N N . ILE B 1 89 ? 13.574 12.634 1.231 1.00 15.87 219 ILE B N 1
ATOM 1721 C CA . ILE B 1 89 ? 14.126 13.873 0.691 1.00 15.79 219 ILE B CA 1
ATOM 1722 C C . ILE B 1 89 ? 15.480 13.382 0.193 1.00 16.06 219 ILE B C 1
ATOM 1723 O O . ILE B 1 89 ? 16.402 13.143 0.987 1.00 13.93 219 ILE B O 1
ATOM 1728 N N . ALA B 1 90 ? 15.583 13.212 -1.119 1.00 13.55 220 ALA B N 1
ATOM 1729 C CA . ALA B 1 90 ? 16.794 12.682 -1.741 1.00 16.01 220 ALA B CA 1
ATOM 1730 C C . ALA B 1 90 ? 17.579 13.678 -2.581 1.00 13.08 220 ALA B C 1
ATOM 1731 O O . ALA B 1 90 ? 17.028 14.643 -3.101 1.00 14.64 220 ALA B O 1
ATOM 1733 N N . GLN B 1 91 ? 18.876 13.420 -2.715 1.00 17.62 221 GLN B N 1
ATOM 1734 C CA . GLN B 1 91 ? 19.749 14.268 -3.512 1.00 16.40 221 GLN B CA 1
ATOM 1735 C C . GLN B 1 91 ? 19.459 13.927 -4.969 1.00 15.77 221 GLN B C 1
ATOM 1736 O O . GLN B 1 91 ? 19.561 12.768 -5.369 1.00 15.66 221 GLN B O 1
ATOM 1742 N N . LEU B 1 92 ? 19.093 14.939 -5.748 1.00 15.24 222 LEU B N 1
ATOM 1743 C CA . LEU B 1 92 ? 18.756 14.757 -7.156 1.00 16.92 222 LEU B CA 1
ATOM 1744 C C . LEU B 1 92 ? 19.734 13.891 -7.945 1.00 17.22 222 LEU B C 1
ATOM 1745 O O . LEU B 1 92 ? 19.311 12.977 -8.663 1.00 17.33 222 LEU B O 1
ATOM 1750 N N . SER B 1 93 ? 21.033 14.164 -7.823 1.00 16.12 223 SER B N 1
ATOM 1751 C CA . SER B 1 93 ? 22.041 13.390 -8.558 1.00 15.78 223 SER B CA 1
ATOM 1752 C C . SER B 1 93 ? 22.543 12.143 -7.838 1.00 14.71 223 SER B C 1
ATOM 1753 O O . SER B 1 93 ? 23.428 11.458 -8.344 1.00 15.19 223 SER B O 1
ATOM 1756 N N . ASP B 1 94 ? 21.997 11.855 -6.662 1.00 15.51 224 ASP B N 1
ATOM 1757 C CA . ASP B 1 94 ? 22.437 10.693 -5.883 1.00 15.27 224 ASP B CA 1
ATOM 1758 C C . ASP B 1 94 ? 21.263 10.255 -5.017 1.00 16.04 224 ASP B C 1
ATOM 1759 O O . ASP B 1 94 ? 21.255 10.442 -3.796 1.00 15.39 224 ASP B O 1
ATOM 1764 N N . ARG B 1 95 ? 20.266 9.666 -5.664 1.00 16.48 225 ARG B N 1
ATOM 1765 C CA . ARG B 1 95 ? 19.061 9.238 -4.976 1.00 16.05 225 ARG B CA 1
ATOM 1766 C C . ARG B 1 95 ? 19.255 8.383 -3.727 1.00 14.84 225 ARG B C 1
ATOM 1767 O O . ARG B 1 95 ? 18.378 8.355 -2.876 1.00 15.13 225 ARG B O 1
ATOM 1775 N N . ASP B 1 96 ? 20.382 7.681 -3.617 1.00 17.78 226 ASP B N 1
ATOM 1776 C CA . ASP B 1 96 ? 20.642 6.854 -2.435 1.00 20.29 226 ASP B CA 1
ATOM 1777 C C . ASP B 1 96 ? 21.099 7.682 -1.244 1.00 18.97 226 ASP B C 1
ATOM 1778 O O . ASP B 1 96 ? 21.159 7.182 -0.121 1.00 20.04 226 ASP B O 1
ATOM 1783 N N . ASN B 1 97 ? 21.438 8.943 -1.497 1.00 16.82 227 ASN B N 1
ATOM 1784 C CA . ASN B 1 97 ? 21.869 9.842 -0.431 1.00 17.25 227 ASN B CA 1
ATOM 1785 C C . ASN B 1 97 ? 20.654 10.682 -0.051 1.00 14.68 227 ASN B C 1
ATOM 1786 O O . ASN B 1 97 ? 20.197 11.526 -0.823 1.00 15.54 227 ASN B O 1
ATOM 1791 N N . VAL B 1 98 ? 20.133 10.441 1.144 1.00 14.14 228 VAL B N 1
ATOM 1792 C CA . VAL B 1 98 ? 18.926 11.119 1.593 1.00 13.75 228 VAL B CA 1
ATOM 1793 C C . VAL B 1 98 ? 19.035 11.726 2.984 1.00 13.58 228 VAL B C 1
ATOM 1794 O O . VAL B 1 98 ? 19.871 11.324 3.794 1.00 13.01 228 VAL B O 1
ATOM 1798 N N . LEU B 1 99 ? 18.159 12.684 3.258 1.00 14.32 229 LEU B N 1
ATOM 1799 C CA . LEU B 1 99 ? 18.143 13.358 4.548 1.00 13.94 229 LEU B CA 1
ATOM 1800 C C . LEU B 1 99 ? 17.611 12.482 5.657 1.00 14.09 229 LEU B C 1
ATOM 1801 O O . LEU B 1 99 ? 16.811 11.575 5.431 1.00 13.63 229 LEU B O 1
ATOM 1806 N N . GLY B 1 100 ? 18.043 12.779 6.874 1.00 12.54 230 GLY B N 1
ATOM 1807 C CA . GLY B 1 100 ? 17.580 12.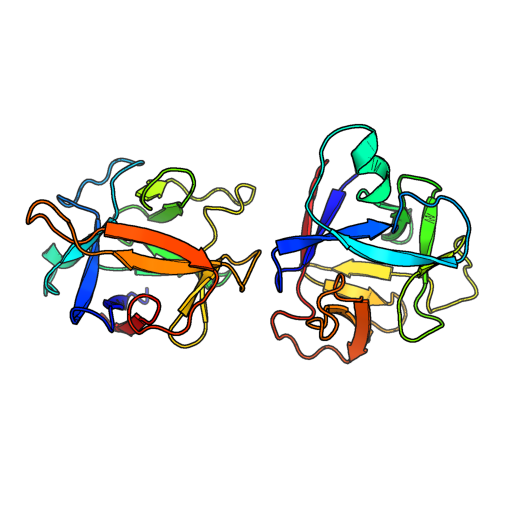018 8.011 1.00 13.38 230 GLY B CA 1
ATOM 1808 C C . GLY B 1 100 ? 17.772 12.831 9.270 1.00 14.31 230 GLY B C 1
ATOM 1809 O O . GLY B 1 100 ? 18.570 13.770 9.286 1.00 14.10 230 GLY B O 1
ATOM 1810 N N . VAL B 1 101 ? 17.038 12.470 10.318 1.00 14.92 231 VAL B N 1
ATOM 1811 C CA . VAL B 1 101 ? 17.136 13.160 11.604 1.00 16.16 231 VAL B CA 1
ATOM 1812 C C . VAL B 1 101 ? 17.826 12.253 12.620 1.00 18.08 231 VAL B C 1
ATOM 1813 O O . VAL B 1 101 ? 17.638 11.041 12.604 1.00 15.42 231 VAL B O 1
ATOM 1817 N N . ILE B 1 102 ? 18.625 12.840 13.506 1.00 21.77 232 ILE B N 1
ATOM 1818 C CA . ILE B 1 102 ? 19.317 12.056 14.528 1.00 25.42 232 ILE B CA 1
ATOM 1819 C C . ILE B 1 102 ? 18.925 12.572 15.909 1.00 27.51 232 ILE B C 1
ATOM 1820 O O . ILE B 1 102 ? 18.968 13.779 16.153 1.00 25.06 232 ILE B O 1
ATOM 1825 N N . LYS B 1 103 ? 18.539 11.665 16.804 1.00 31.17 233 LYS B N 1
ATOM 1826 C CA . LYS B 1 103 ? 18.164 12.060 18.160 1.00 36.35 233 LYS B CA 1
ATOM 1827 C C . LYS B 1 103 ? 19.222 13.003 18.715 1.00 39.03 233 LYS B C 1
ATOM 1828 O O . LYS B 1 103 ? 20.386 12.944 18.318 1.00 39.10 233 LYS B O 1
ATOM 1834 N N . SER B 1 104 ? 18.817 13.870 19.635 1.00 42.95 234 SER B N 1
ATOM 1835 C CA . SER B 1 104 ? 19.747 14.814 20.244 1.00 45.79 234 SER B CA 1
ATOM 1836 C C . SER B 1 104 ? 20.372 14.214 21.499 1.00 46.59 234 SER B C 1
ATOM 1837 O O . SER B 1 104 ? 19.910 13.189 22.003 1.00 45.86 234 SER B O 1
ATOM 1840 N N . ASP B 1 105 ? 21.429 14.857 21.989 1.00 49.32 235 ASP B N 1
ATOM 1841 C CA . ASP B 1 105 ? 22.124 14.417 23.196 1.00 51.54 235 ASP B CA 1
ATOM 1842 C C . ASP B 1 105 ? 22.146 15.552 24.210 1.00 52.31 235 ASP B C 1
ATOM 1843 O O . ASP B 1 105 ? 21.844 15.357 25.388 1.00 53.67 235 ASP B O 1
ATOM 1848 N N . LYS B 1 106 ? 22.509 16.740 23.737 1.00 53.12 236 LYS B N 1
ATOM 1849 C CA . LYS B 1 106 ? 22.586 17.927 24.582 1.00 53.17 236 LYS B CA 1
ATOM 1850 C C . LYS B 1 106 ? 21.190 18.441 24.918 1.00 52.49 236 LYS B C 1
ATOM 1851 O O . LYS B 1 106 ? 21.038 19.500 25.525 1.00 52.28 236 LYS B O 1
ATOM 1857 N N . GLY B 1 107 ? 20.171 17.686 24.517 1.00 51.86 237 GLY B N 1
ATOM 1858 C CA . GLY B 1 107 ? 18.805 18.095 24.785 1.00 51.11 237 GLY B CA 1
ATOM 1859 C C . GLY B 1 107 ? 18.350 19.195 23.845 1.00 50.68 237 GLY B C 1
ATOM 1860 O O . GLY B 1 107 ? 17.189 19.605 23.871 1.00 51.06 237 GLY B O 1
ATOM 1861 N N . ALA B 1 108 ? 19.268 19.681 23.014 1.00 50.18 238 ALA B N 1
ATOM 1862 C CA . ALA B 1 108 ? 18.954 20.737 22.056 1.00 49.44 238 ALA B CA 1
ATOM 1863 C C . ALA B 1 108 ? 18.279 20.132 20.826 1.00 49.03 238 ALA B C 1
ATOM 1864 O O . ALA B 1 108 ? 18.332 18.921 20.620 1.00 48.57 238 ALA B O 1
ATOM 1866 N N . SER B 1 109 ? 17.645 20.974 20.013 1.00 48.29 239 SER B N 1
ATOM 1867 C CA . SER B 1 109 ? 16.964 20.498 18.811 1.00 46.23 239 SER B CA 1
ATOM 1868 C C . SER B 1 109 ? 17.851 19.551 18.008 1.00 44.66 239 SER B C 1
ATOM 1869 O O . SER B 1 109 ? 18.983 19.890 17.669 1.00 44.74 239 SER B O 1
ATOM 1872 N N . ALA B 1 110 ? 17.332 18.360 17.716 1.00 42.79 240 ALA B N 1
ATOM 1873 C CA . ALA B 1 110 ? 18.073 17.366 16.944 1.00 39.65 240 ALA B CA 1
ATOM 1874 C C . ALA B 1 110 ? 18.443 17.973 15.595 1.00 37.52 240 ALA B C 1
ATOM 1875 O O . ALA B 1 110 ? 17.777 18.892 15.120 1.00 37.62 240 ALA B O 1
ATOM 1877 N N . HIS B 1 111 ? 19.502 17.461 14.976 1.00 36.69 241 HIS B N 1
ATOM 1878 C CA . HIS B 1 111 ? 19.940 17.985 13.686 1.00 34.49 241 HIS B CA 1
ATOM 1879 C C . HIS B 1 111 ? 19.684 17.045 12.512 1.00 31.85 241 HIS B C 1
ATOM 1880 O O . HIS B 1 111 ? 19.375 15.859 12.686 1.00 30.77 241 HIS B O 1
ATOM 1887 N N . ILE B 1 112 ? 19.830 17.595 11.313 1.00 27.84 242 ILE B N 1
ATOM 1888 C CA . ILE B 1 112 ? 19.599 16.860 10.079 1.00 24.75 242 ILE B CA 1
ATOM 1889 C C . ILE B 1 112 ? 20.883 16.666 9.295 1.00 22.41 242 ILE B C 1
ATOM 1890 O O . ILE B 1 112 ? 21.693 17.587 9.167 1.00 20.56 242 ILE B O 1
ATOM 1895 N N . CYS B 1 113 ? 21.066 15.461 8.770 1.00 17.84 243 CYS B N 1
ATOM 1896 C CA . CYS B 1 113 ? 22.245 15.150 7.987 1.00 19.26 243 CYS B CA 1
ATOM 1897 C C . CYS B 1 113 ? 21.775 14.349 6.791 1.00 16.96 243 CYS B C 1
ATOM 1898 O O . CYS B 1 113 ? 20.590 14.039 6.674 1.00 17.51 243 CYS B O 1
ATOM 1901 N N . ALA B 1 114 ? 22.714 14.016 5.917 1.00 17.90 244 ALA B N 1
ATOM 1902 C CA . ALA B 1 114 ? 22.422 13.205 4.740 1.00 17.28 244 ALA B CA 1
ATOM 1903 C C . ALA B 1 114 ? 23.378 12.021 4.752 1.00 16.96 244 ALA B C 1
ATOM 1904 O O . ALA B 1 114 ? 24.570 12.177 5.022 1.00 17.06 244 ALA B O 1
ATOM 1906 N N . TRP B 1 115 ? 22.852 10.834 4.480 1.00 16.58 245 TRP B N 1
ATOM 1907 C CA . TRP B 1 115 ? 23.672 9.630 4.427 1.00 16.05 245 TRP B CA 1
ATOM 1908 C C . TRP B 1 115 ? 22.922 8.573 3.632 1.00 15.03 245 TRP B C 1
ATOM 1909 O O . TRP B 1 115 ? 21.758 8.762 3.312 1.00 14.65 245 TRP B O 1
ATOM 1920 N N . LYS B 1 116 ? 23.595 7.476 3.305 1.00 13.61 246 LYS B N 1
ATOM 1921 C CA . LYS B 1 116 ? 22.969 6.408 2.532 1.00 17.01 246 LYS B CA 1
ATOM 1922 C C . LYS B 1 116 ? 21.651 5.971 3.157 1.00 14.83 246 LYS B C 1
ATOM 1923 O O . LYS B 1 116 ? 21.547 5.786 4.369 1.00 13.64 246 LYS B O 1
ATOM 1929 N N . GLN B 1 117 ? 20.647 5.808 2.307 1.00 16.38 247 GLN B N 1
ATOM 1930 C CA . GLN B 1 117 ? 19.316 5.397 2.731 1.00 17.69 247 GLN B CA 1
ATOM 1931 C C . GLN B 1 117 ? 19.355 4.064 3.482 1.00 16.53 247 GLN B C 1
ATOM 1932 O O . GLN B 1 117 ? 19.898 3.078 2.975 1.00 18.10 247 GLN B O 1
ATOM 1938 N N . HIS B 1 118 ? 18.791 4.055 4.691 1.00 17.17 248 HIS B N 1
ATOM 1939 C CA . HIS B 1 118 ? 18.703 2.861 5.532 1.00 18.50 248 HIS B CA 1
ATOM 1940 C C . HIS B 1 118 ? 17.243 2.502 5.816 1.00 21.26 248 HIS B C 1
ATOM 1941 O O . HIS B 1 118 ? 16.942 1.421 6.312 1.00 21.23 248 HIS B O 1
ATOM 1948 N N . GLY B 1 119 ? 16.335 3.423 5.531 1.00 22.23 249 GLY B N 1
ATOM 1949 C CA . GLY B 1 119 ? 14.923 3.129 5.717 1.00 29.70 249 GLY B CA 1
ATOM 1950 C C . GLY B 1 119 ? 14.284 2.991 7.091 1.00 31.20 249 GLY B C 1
ATOM 1951 O O . GLY B 1 119 ? 13.156 2.506 7.178 1.00 34.60 249 GLY B O 1
ATOM 1952 N N . GLY B 1 120 ? 14.968 3.376 8.164 1.00 30.94 250 GLY B N 1
ATOM 1953 C CA . GLY B 1 120 ? 14.329 3.299 9.471 1.00 29.25 250 GLY B CA 1
ATOM 1954 C C . GLY B 1 120 ? 13.454 4.539 9.548 1.00 26.40 250 GLY B C 1
ATOM 1955 O O . GLY B 1 120 ? 13.170 5.116 8.502 1.00 27.35 250 GLY B O 1
ATOM 1956 N N . PRO B 1 121 ? 12.992 4.978 10.733 1.00 24.26 251 PRO B N 1
ATOM 1957 C CA . PRO B 1 121 ? 12.160 6.190 10.736 1.00 22.65 251 PRO B CA 1
ATOM 1958 C C . PRO B 1 121 ? 13.011 7.457 10.552 1.00 19.53 251 PRO B C 1
ATOM 1959 O O . PRO B 1 121 ? 12.520 8.477 10.076 1.00 20.72 251 PRO B O 1
ATOM 1963 N N . ASN B 1 122 ? 14.289 7.372 10.918 1.00 19.46 252 ASN B N 1
ATOM 1964 C CA . ASN B 1 122 ? 15.211 8.510 10.825 1.00 17.19 252 ASN B CA 1
ATOM 1965 C C . ASN B 1 122 ? 15.176 9.258 9.494 1.00 16.59 252 ASN B C 1
ATOM 1966 O O . ASN B 1 122 ? 15.166 10.491 9.458 1.00 14.98 252 ASN B O 1
ATOM 1971 N N . GLN B 1 123 ? 15.168 8.513 8.397 1.00 14.95 253 GLN B N 1
ATOM 1972 C CA . GLN B 1 123 ? 15.165 9.132 7.079 1.00 15.68 253 GLN B CA 1
ATOM 1973 C C . GLN B 1 123 ? 13.789 9.202 6.415 1.00 16.16 253 GLN B C 1
ATOM 1974 O O . GLN B 1 123 ? 13.685 9.341 5.189 1.00 15.78 253 GLN B O 1
ATOM 1980 N N . LYS B 1 124 ? 12.737 9.118 7.227 1.00 14.94 254 LYS B N 1
ATOM 1981 C CA . LYS B 1 124 ? 11.371 9.197 6.720 1.00 16.67 254 LYS B CA 1
ATOM 1982 C C . LYS B 1 124 ? 10.693 10.519 7.066 1.00 15.24 254 LYS B C 1
ATOM 1983 O O . LYS B 1 124 ? 10.723 10.972 8.209 1.00 16.42 254 LYS B O 1
ATOM 1989 N N . PHE B 1 125 ? 10.064 11.123 6.069 1.00 14.33 255 PHE B N 1
ATOM 1990 C CA . PHE B 1 125 ? 9.378 12.390 6.253 1.00 15.69 255 PHE B CA 1
ATOM 1991 C C . PHE B 1 125 ? 7.989 12.355 5.649 1.00 16.79 255 PHE B C 1
ATOM 1992 O O . PHE B 1 125 ? 7.689 11.518 4.796 1.00 15.69 255 PHE B O 1
ATOM 2000 N N . ILE B 1 126 ? 7.141 13.268 6.103 1.00 19.41 256 ILE B N 1
ATOM 2001 C CA . ILE B 1 126 ? 5.783 13.363 5.592 1.00 20.12 256 ILE B CA 1
ATOM 2002 C C . ILE B 1 126 ? 5.556 14.791 5.118 1.00 21.67 256 ILE B C 1
ATOM 2003 O O . ILE B 1 126 ? 5.808 15.746 5.851 1.00 21.85 256 ILE B O 1
ATOM 2008 N N . ILE B 1 127 ? 5.104 14.926 3.877 1.00 21.50 257 ILE B N 1
ATOM 2009 C CA . ILE B 1 127 ? 4.836 16.227 3.280 1.00 22.59 257 ILE B CA 1
ATOM 2010 C C . ILE B 1 127 ? 3.406 16.657 3.603 1.00 23.34 257 ILE B C 1
ATOM 2011 O O . ILE B 1 127 ? 2.471 15.867 3.469 1.00 23.24 257 ILE B O 1
ATOM 2016 N N . GLU B 1 128 ? 3.246 17.903 4.033 1.00 25.99 258 GLU B N 1
ATOM 2017 C CA . GLU B 1 128 ? 1.929 18.440 4.360 1.00 29.60 258 GLU B CA 1
ATOM 2018 C C . GLU B 1 128 ? 1.766 19.834 3.765 1.00 31.05 258 GLU B C 1
ATOM 2019 O O . GLU B 1 128 ? 2.577 20.722 4.022 1.00 31.43 258 GLU B O 1
ATOM 2025 N N . SER B 1 129 ? 0.711 20.021 2.975 1.00 33.21 259 SER B N 1
ATOM 2026 C CA . SER B 1 129 ? 0.453 21.309 2.335 1.00 35.17 259 SER B CA 1
ATOM 2027 C C . SER B 1 129 ? 0.248 22.429 3.346 1.00 35.64 259 SER B C 1
ATOM 2028 O O . SER B 1 129 ? -0.164 22.186 4.479 1.00 35.92 259 SER B O 1
ATOM 2031 N N . GLU B 1 130 ? 0.536 23.657 2.921 1.00 37.10 260 GLU B N 1
ATOM 2032 C CA . GLU B 1 130 ? 0.394 24.825 3.781 1.00 38.16 260 GLU B CA 1
ATOM 2033 C C . GLU B 1 130 ? -1.058 25.002 4.212 1.00 38.49 260 GLU B C 1
ATOM 2034 O O . GLU B 1 130 ? -1.930 24.326 3.627 1.00 39.11 260 GLU B O 1
#

Solvent-accessible surface area: 12718 Å² total; per-residue (Å²): 148,175,35,23,4,0,47,2,65,70,42,42,69,0,0,6,0,17,78,88,67,82,46,78,30,12,88,0,16,2,122,86,56,47,152,42,129,81,0,42,2,0,5,0,36,57,25,183,130,23,2,0,38,0,76,48,30,78,35,0,0,1,20,46,115,163,42,1,14,0,28,63,65,52,108,118,36,44,101,42,12,1,20,53,47,68,76,31,1,1,15,39,5,30,40,67,32,2,0,0,3,66,138,30,150,184,81,63,41,7,50,0,23,29,70,133,61,126,45,21,69,43,0,66,3,84,65,58,91,110,117,174,57,18,4,0,21,0,2,24,26,20,67,0,1,5,0,16,77,92,65,78,43,83,34,6,101,2,19,1,124,91,48,50,132,45,123,78,0,38,2,0,2,0,30,50,32,169,126,22,1,0,45,0,66,54,30,75,33,0,1,2,13,60,116,151,64,1,25,0,31,59,65,48,109,125,32,75,67,44,11,0,19,50,54,65,73,25,1,3,6,62,86,64,138,91,21,0,0,0,0,62,154,39,144,188,74,56,50,11,61,0,23,29,69,136,64,139,34,32,40,46,2,62,1,45,58,47,85,123